Protein AF-0000000083886024 (afdb_homodimer)

Radius of gyration: 27.1 Å; Cα contacts (8 Å, |Δi|>4): 242; chains: 2; bounding box: 46×62×126 Å

Nearest PDB structures (foldseek):
  5fer-assembly1_A  TM=9.735E-01  e=2.556E-07  Homo sapiens
  5eya-assembly1_F  TM=9.572E-01  e=1.324E-06  Homo sapiens
  5eya-assembly1_G  TM=9.315E-01  e=9.400E-07  Homo sapiens
  6yxe-assembly1_A-3  TM=8.109E-01  e=1.220E-04  Homo sapiens
  7l3l-assembly2_D  TM=9.449E-01  e=1.766E-03  Homo sapiens

InterPro domains:
  IPR001841 Zinc finger, RING-type [PS50089] (36-79)
  IPR001841 Zinc finger, RING-type [SM00184] (36-78)
  IPR013083 Zinc finger, RING/FYVE/PHD-type [G3DSA:3.30.40.10] (2-94)
  IPR017907 Zinc finger, RING-type, conserved site [PS00518] (51-60)
  IPR051051 E3 ubiquitin-protein ligase TRIM/RNF [PTHR25465] (33-94)

Organism: NCBI:txid48701

pLDDT: mean 70.84, std 30.51, range [23.0, 98.62]

Sequence (188 aa):
MYNSQTVNSKLDLRTSDIQCEKAQRGNQMDSGKLSCSICLDLLKDPVTTSCGHSYCMNCIKDHWDEEHQRKIYSCHQCRKEFIPRPNLQKNFMLMYNSQTVNSKLDLRTSDIQCEKAQRGNQMDSGKLSCSICLDLLKDPVTTSCGHSYCMNCIKDHWDEEHQRKIYSCHQCRKEFIPRPNLQKNFML

Structure (mmCIF, N/CA/C/O backbone):
data_AF-0000000083886024-model_v1
#
loop_
_entity.id
_entity.type
_entity.pdbx_description
1 polymer 'RING-type domain-containing protein'
#
loop_
_atom_site.group_PDB
_atom_site.id
_atom_site.type_symbol
_atom_site.label_atom_id
_atom_site.label_alt_id
_atom_site.label_comp_id
_atom_site.label_asym_id
_atom_site.label_entity_id
_atom_site.label_seq_id
_atom_site.pdbx_PDB_ins_code
_atom_site.Cartn_x
_atom_site.Cartn_y
_atom_site.Cartn_z
_atom_site.occupancy
_atom_site.B_iso_or_equiv
_atom_site.auth_seq_id
_atom_site.auth_comp_id
_atom_site.auth_asym_id
_atom_site.auth_atom_id
_atom_site.pdbx_PDB_model_num
ATOM 1 N N . MET A 1 1 ? -18.422 -32.75 -59.188 1 28.34 1 MET A N 1
ATOM 2 C CA . MET A 1 1 ? -18.203 -31.375 -58.719 1 28.34 1 MET A CA 1
ATOM 3 C C . MET A 1 1 ? -18.781 -31.156 -57.344 1 28.34 1 MET A C 1
ATOM 5 O O . MET A 1 1 ? -19.984 -31.297 -57.125 1 28.34 1 MET A O 1
ATOM 9 N N . TYR A 1 2 ? -18 -31.578 -56.188 1 29.84 2 TYR A N 1
ATOM 10 C CA . TYR A 1 2 ? -18.219 -31.875 -54.781 1 29.84 2 TYR A CA 1
ATOM 11 C C . TYR A 1 2 ? -18.562 -30.609 -54 1 29.84 2 TYR A C 1
ATOM 13 O O . TYR A 1 2 ? -17.875 -29.594 -54.125 1 29.84 2 TYR A O 1
ATOM 21 N N . ASN A 1 3 ? -19.891 -30.266 -53.906 1 27.39 3 ASN A N 1
ATOM 22 C CA . ASN A 1 3 ? -20.578 -29.172 -53.219 1 27.39 3 ASN A CA 1
ATOM 23 C C . ASN A 1 3 ? -20.156 -29.078 -51.75 1 27.39 3 ASN A C 1
ATOM 25 O O . ASN A 1 3 ? -20.438 -30 -50.969 1 27.39 3 ASN A O 1
ATOM 29 N N . SER A 1 4 ? -18.922 -28.656 -51.531 1 31.88 4 SER A N 1
ATOM 30 C CA . SER A 1 4 ? -18.266 -28.484 -50.219 1 31.88 4 SER A CA 1
ATOM 31 C C . SER A 1 4 ? -19.078 -27.562 -49.312 1 31.88 4 SER A C 1
ATOM 33 O O . SER A 1 4 ? -19.391 -26.438 -49.719 1 31.88 4 SER A O 1
ATOM 35 N N . GLN A 1 5 ? -20.062 -28.156 -48.594 1 26.5 5 GLN A N 1
ATOM 36 C CA . GLN A 1 5 ? -20.969 -27.594 -47.625 1 26.5 5 GLN A CA 1
ATOM 37 C C . GLN A 1 5 ? -20.219 -26.75 -46.594 1 26.5 5 GLN A C 1
ATOM 39 O O . GLN A 1 5 ? -19.328 -27.234 -45.906 1 26.5 5 GLN A O 1
ATOM 44 N N . THR A 1 6 ? -20.016 -25.422 -46.875 1 29.31 6 THR A N 1
ATOM 45 C CA . THR A 1 6 ? -19.422 -24.344 -46.094 1 29.31 6 THR A CA 1
ATOM 46 C C . THR A 1 6 ? -20.141 -24.203 -44.75 1 29.31 6 THR A C 1
ATOM 48 O O . THR A 1 6 ? -21.359 -24.016 -44.719 1 29.31 6 THR A O 1
ATOM 51 N N . VAL A 1 7 ? -19.875 -25.078 -43.812 1 28.17 7 VAL A N 1
ATOM 52 C CA . VAL A 1 7 ? -20.453 -25.047 -42.469 1 28.17 7 VAL A CA 1
ATOM 53 C C . VAL A 1 7 ? -20.266 -23.656 -41.844 1 28.17 7 VAL A C 1
ATOM 55 O O . VAL A 1 7 ? -19.125 -23.172 -41.75 1 28.17 7 VAL A O 1
ATOM 58 N N . ASN A 1 8 ? -21 -22.656 -42.312 1 23 8 ASN A N 1
ATOM 59 C CA . ASN A 1 8 ? -21.078 -21.281 -41.844 1 23 8 ASN A CA 1
ATOM 60 C C . ASN A 1 8 ? -21.406 -21.234 -40.344 1 23 8 ASN A C 1
ATOM 62 O O . ASN A 1 8 ? -22.578 -21.312 -39.969 1 23 8 ASN A O 1
ATOM 66 N N . SER A 1 9 ? -20.969 -22.234 -39.562 1 24.17 9 SER A N 1
ATOM 67 C CA . SER A 1 9 ? -21.5 -22.156 -38.188 1 24.17 9 SER A CA 1
ATOM 68 C C . SER A 1 9 ? -21.328 -20.766 -37.625 1 24.17 9 SER A C 1
ATOM 70 O O . SER A 1 9 ? -20.234 -20.172 -37.688 1 24.17 9 SER A O 1
ATOM 72 N N . LYS A 1 10 ? -22.438 -20.016 -37.594 1 25.31 10 LYS A N 1
ATOM 73 C CA . LYS A 1 10 ? -22.844 -18.766 -36.969 1 25.31 10 LYS A CA 1
ATOM 74 C C . LYS A 1 10 ? -22.328 -18.688 -35.531 1 25.31 10 LYS A C 1
ATOM 76 O O . LYS A 1 10 ? -22.859 -19.359 -34.656 1 25.31 10 LYS A O 1
ATOM 81 N N . LEU A 1 11 ? -21.031 -19.016 -35.188 1 25.47 11 LEU A N 1
ATOM 82 C CA . LEU A 1 11 ? -20.609 -18.75 -33.844 1 25.47 11 LEU A CA 1
ATOM 83 C C . LEU A 1 11 ? -21.094 -17.375 -33.375 1 25.47 11 LEU A C 1
ATOM 85 O O . LEU A 1 11 ? -20.625 -16.344 -33.875 1 25.47 11 LEU A O 1
ATOM 89 N N . ASP A 1 12 ? -22.375 -17.203 -33.156 1 23.52 12 ASP A N 1
ATOM 90 C CA . ASP A 1 12 ? -23.219 -16.094 -32.75 1 23.52 12 ASP A CA 1
ATOM 91 C C . ASP A 1 12 ? -22.5 -15.219 -31.703 1 23.52 12 ASP A C 1
ATOM 93 O O . ASP A 1 12 ? -21.469 -15.609 -31.172 1 23.52 12 ASP A O 1
ATOM 97 N N . LEU A 1 13 ? -23.297 -14.336 -30.828 1 23.44 13 LEU A N 1
ATOM 98 C CA . LEU A 1 13 ? -23.734 -13 -30.453 1 23.44 13 LEU A CA 1
ATOM 99 C C . LEU A 1 13 ? -23.188 -12.602 -29.094 1 23.44 13 LEU A C 1
ATOM 101 O O . LEU A 1 13 ? -23.578 -11.586 -28.531 1 23.44 13 LEU A O 1
ATOM 105 N N . ARG A 1 14 ? -22.719 -13.602 -28.25 1 24.75 14 ARG A N 1
ATOM 106 C CA . ARG A 1 14 ? -22.828 -13.188 -26.859 1 24.75 14 ARG A CA 1
ATOM 107 C C . ARG A 1 14 ? -21.938 -11.977 -26.562 1 24.75 14 ARG A C 1
ATOM 109 O O . ARG A 1 14 ? -21.562 -11.742 -25.422 1 24.75 14 ARG A O 1
ATOM 116 N N . THR A 1 15 ? -21.453 -11.273 -27.594 1 26.27 15 THR A N 1
ATOM 117 C CA . THR A 1 15 ? -20.562 -10.148 -27.312 1 26.27 15 THR A CA 1
ATOM 118 C C . THR A 1 15 ? -21.312 -9.039 -26.578 1 26.27 15 THR A C 1
ATOM 120 O O . THR A 1 15 ? -20.781 -7.945 -26.375 1 26.27 15 THR A O 1
ATOM 123 N N . SER A 1 16 ? -22.688 -9.094 -26.672 1 24.27 16 SER A N 1
ATOM 124 C CA . SER A 1 16 ? -23.422 -7.844 -26.531 1 24.27 16 SER A CA 1
ATOM 125 C C . SER A 1 16 ? -23 -7.098 -25.266 1 24.27 16 SER A C 1
ATOM 127 O O . SER A 1 16 ? -22.688 -5.906 -25.312 1 24.27 16 SER A O 1
ATOM 129 N N . ASP A 1 17 ? -23.828 -7.324 -24.109 1 25.55 17 ASP A N 1
ATOM 130 C CA . ASP A 1 17 ? -24.422 -6.375 -23.172 1 25.55 17 ASP A CA 1
ATOM 131 C C . ASP A 1 17 ? -23.391 -5.922 -22.141 1 25.55 17 ASP A C 1
ATOM 133 O O . ASP A 1 17 ? -23.469 -6.285 -20.969 1 25.55 17 ASP A O 1
ATOM 137 N N . ILE A 1 18 ? -22.156 -6.234 -22.297 1 29.62 18 ILE A N 1
ATOM 138 C CA . ILE A 1 18 ? -21.312 -5.84 -21.172 1 29.62 18 ILE A CA 1
ATOM 139 C C . ILE A 1 18 ? -21.328 -4.32 -21.031 1 29.62 18 ILE A C 1
ATOM 141 O O . ILE A 1 18 ? -20.312 -3.658 -21.234 1 29.62 18 ILE A O 1
ATOM 145 N N . GLN A 1 19 ? -22.328 -3.748 -21.703 1 23.45 19 GLN A N 1
ATOM 146 C CA . GLN A 1 19 ? -22.328 -2.291 -21.766 1 23.45 19 GLN A CA 1
ATOM 147 C C . GLN A 1 19 ? -22.172 -1.675 -20.391 1 23.45 19 GLN A C 1
ATOM 149 O O . GLN A 1 19 ? -22.406 -2.338 -19.375 1 23.45 19 GLN A O 1
ATOM 154 N N . CYS A 1 20 ? -22.266 -0.2 -20.375 1 25.44 20 CYS A N 1
ATOM 155 C CA . CYS A 1 20 ? -21.953 0.912 -19.484 1 25.44 20 CYS A CA 1
ATOM 156 C C . CYS A 1 20 ? -22.969 1.011 -18.359 1 25.44 20 CYS A C 1
ATOM 158 O O . CYS A 1 20 ? -23.156 2.076 -17.766 1 25.44 20 CYS A O 1
ATOM 160 N N . GLU A 1 21 ? -23.922 0.071 -18.172 1 31.19 21 GLU A N 1
ATOM 161 C CA . GLU A 1 21 ? -24.922 0.042 -17.094 1 31.19 21 GLU A CA 1
ATOM 162 C C . GLU A 1 21 ? -24.281 0.392 -15.75 1 31.19 21 GLU A C 1
ATOM 164 O O . GLU A 1 21 ? -24.938 0.319 -14.711 1 31.19 21 GLU A O 1
ATOM 169 N N . LYS A 1 22 ? -23.031 0.779 -15.812 1 27.92 22 LYS A N 1
ATOM 170 C CA . LYS A 1 22 ? -22.141 1.148 -14.727 1 27.92 22 LYS A CA 1
ATOM 171 C C . LYS A 1 22 ? -22.578 2.445 -14.062 1 27.92 22 LYS A C 1
ATOM 173 O O . LYS A 1 22 ? -22.078 2.812 -13 1 27.92 22 LYS A O 1
ATOM 178 N N . ALA A 1 23 ? -23.297 3.416 -14.578 1 29.73 23 ALA A N 1
ATOM 179 C CA . ALA A 1 23 ? -23.516 4.758 -14.039 1 29.73 23 ALA A CA 1
ATOM 180 C C . ALA A 1 23 ? -24.484 4.727 -12.867 1 29.73 23 ALA A C 1
ATOM 182 O O . ALA A 1 23 ? -24.391 5.551 -11.953 1 29.73 23 ALA A O 1
ATOM 183 N N . GLN A 1 24 ? -25.641 4.168 -12.984 1 31.47 24 GLN A N 1
ATOM 184 C CA . GLN A 1 24 ? -26.672 4.258 -11.961 1 31.47 24 GLN A CA 1
ATOM 185 C C . GLN A 1 24 ? -26.25 3.527 -10.688 1 31.47 24 GLN A C 1
ATOM 187 O O . GLN A 1 24 ? -27.094 3.113 -9.898 1 31.47 24 GLN A O 1
ATOM 192 N N . ARG A 1 25 ? -25.047 2.77 -10.688 1 30.98 25 ARG A N 1
ATOM 193 C CA . ARG A 1 25 ? -24.688 1.931 -9.547 1 30.98 25 ARG A CA 1
ATOM 194 C C . ARG A 1 25 ? -24.703 2.73 -8.25 1 30.98 25 ARG A C 1
ATOM 196 O O . ARG A 1 25 ? -24.125 3.814 -8.18 1 30.98 25 ARG A O 1
ATOM 203 N N . GLY A 1 26 ? -25.688 2.832 -7.477 1 33.97 26 GLY A N 1
ATOM 204 C CA . GLY A 1 26 ? -25.625 3.186 -6.066 1 33.97 26 GLY A CA 1
ATOM 205 C C . GLY A 1 26 ? -24.281 2.889 -5.43 1 33.97 26 GLY A C 1
ATOM 206 O O . GLY A 1 26 ? -23.484 2.133 -5.98 1 33.97 26 GLY A O 1
ATOM 207 N N . ASN A 1 27 ? -23.547 3.752 -4.59 1 35.25 27 ASN A N 1
ATOM 208 C CA . ASN A 1 27 ? -22.234 3.463 -4.004 1 35.25 27 ASN A CA 1
ATOM 209 C C . ASN A 1 27 ? -22.078 1.975 -3.717 1 35.25 27 ASN A C 1
ATOM 211 O O . ASN A 1 27 ? -22.312 1.521 -2.596 1 35.25 27 ASN A O 1
ATOM 215 N N . GLN A 1 28 ? -22.625 1.107 -4.328 1 36.41 28 GLN A N 1
ATOM 216 C CA . GLN A 1 28 ? -22.234 -0.293 -4.164 1 36.41 28 GLN A CA 1
ATOM 217 C C . GLN A 1 28 ? -20.734 -0.446 -4.062 1 36.41 28 GLN A C 1
ATOM 219 O O . GLN A 1 28 ? -20 -0.072 -4.984 1 36.41 28 GLN A O 1
ATOM 224 N N . MET A 1 29 ? -20.031 -0.182 -3.027 1 39.41 29 MET A N 1
ATOM 225 C CA . MET A 1 29 ? -18.656 -0.66 -2.83 1 39.41 29 MET A CA 1
ATOM 226 C C . MET A 1 29 ? -18.375 -1.873 -3.709 1 39.41 29 MET A C 1
ATOM 228 O O . MET A 1 29 ? -19.062 -2.891 -3.613 1 39.41 29 MET A O 1
ATOM 232 N N . ASP A 1 30 ? -18.312 -1.857 -5.035 1 42.25 30 ASP A N 1
ATOM 233 C CA . ASP A 1 30 ? -18 -2.936 -5.969 1 42.25 30 ASP A CA 1
ATOM 234 C C . ASP A 1 30 ? -17.203 -4.043 -5.285 1 42.25 30 ASP A C 1
ATOM 236 O O . ASP A 1 30 ? -16.141 -3.787 -4.699 1 42.25 30 ASP A O 1
ATOM 240 N N . SER A 1 31 ? -17.766 -5.059 -4.816 1 48.5 31 SER A N 1
ATOM 241 C CA . SER A 1 31 ? -17.266 -6.309 -4.242 1 48.5 31 SER A CA 1
ATOM 242 C C . SER A 1 31 ? -15.891 -6.668 -4.793 1 48.5 31 SER A C 1
ATOM 244 O O . SER A 1 31 ? -15.086 -7.285 -4.098 1 48.5 31 SER A O 1
ATOM 246 N N . GLY A 1 32 ? -15.633 -6.285 -6.023 1 53.34 32 GLY A N 1
ATOM 247 C CA . GLY A 1 32 ? -14.398 -6.684 -6.676 1 53.34 32 GLY A CA 1
ATOM 248 C C . GLY A 1 32 ? -13.18 -5.953 -6.137 1 53.34 32 GLY A C 1
ATOM 249 O O . GLY A 1 32 ? -12.062 -6.465 -6.211 1 53.34 32 GLY A O 1
ATOM 250 N N . LYS A 1 33 ? -13.367 -4.852 -5.504 1 67.75 33 LYS A N 1
ATOM 251 C CA . LYS A 1 33 ? -12.25 -4.051 -5.016 1 67.75 33 LYS A CA 1
ATOM 252 C C . LYS A 1 33 ? -11.719 -4.594 -3.688 1 67.75 33 LYS A C 1
ATOM 254 O O . LYS A 1 33 ? -10.602 -4.285 -3.285 1 67.75 33 LYS A O 1
ATOM 259 N N . LEU A 1 34 ? -12.359 -5.641 -3.344 1 85.31 34 LEU A N 1
ATOM 260 C CA . LEU A 1 34 ? -11.961 -6.152 -2.037 1 85.31 34 LEU A CA 1
ATOM 261 C C . LEU A 1 34 ? -11.484 -7.598 -2.139 1 85.31 34 LEU A C 1
ATOM 263 O O . LEU A 1 34 ? -11.211 -8.242 -1.122 1 85.31 34 LEU A O 1
ATOM 267 N N . SER A 1 35 ? -11.32 -8.039 -3.355 1 91.19 35 SER A N 1
ATOM 268 C CA . SER A 1 35 ? -10.875 -9.422 -3.525 1 91.19 35 SER A CA 1
ATOM 269 C C . SER A 1 35 ? -9.398 -9.484 -3.893 1 91.19 35 SER A C 1
ATOM 271 O O . SER A 1 35 ? -8.891 -8.609 -4.605 1 91.19 35 SER A O 1
ATOM 273 N N . CYS A 1 36 ? -8.766 -10.508 -3.434 1 95.31 36 CYS A N 1
ATOM 274 C CA . CYS A 1 36 ? -7.391 -10.812 -3.807 1 95.31 36 CYS A CA 1
ATOM 275 C C . CYS A 1 36 ? -7.324 -11.414 -5.203 1 95.31 36 CYS A C 1
ATOM 277 O O . CYS A 1 36 ? -7.98 -12.422 -5.48 1 95.31 36 CYS A O 1
ATOM 279 N N . SER A 1 37 ? -6.516 -10.891 -6.062 1 95.75 37 SER A N 1
ATOM 280 C CA . SER A 1 37 ? -6.445 -11.367 -7.441 1 95.75 37 SER A CA 1
ATOM 281 C C . SER A 1 37 ? -5.719 -12.703 -7.527 1 95.75 37 SER A C 1
ATOM 283 O O . SER A 1 37 ? -5.75 -13.367 -8.57 1 95.75 37 SER A O 1
ATOM 285 N N . ILE A 1 38 ? -5.035 -13.102 -6.492 1 96.56 38 ILE A N 1
ATOM 286 C CA . ILE A 1 38 ? -4.277 -14.344 -6.512 1 96.56 38 ILE A CA 1
ATOM 287 C C . ILE A 1 38 ? -5.18 -15.5 -6.09 1 96.56 38 ILE A C 1
ATOM 289 O O . ILE A 1 38 ? -5.301 -16.5 -6.809 1 96.56 38 ILE A O 1
ATOM 293 N N . CYS A 1 39 ? -5.812 -15.375 -4.961 1 97.69 39 CYS A N 1
ATOM 294 C CA . CYS A 1 39 ? -6.625 -16.484 -4.457 1 97.69 39 CYS A CA 1
ATOM 295 C C . CYS A 1 39 ? -8.086 -16.297 -4.836 1 97.69 39 CYS A C 1
ATOM 297 O O . CYS A 1 39 ? -8.883 -17.234 -4.707 1 97.69 39 CYS A O 1
ATOM 299 N N . LEU A 1 40 ? -8.484 -15.156 -5.227 1 95.81 40 LEU A N 1
ATOM 300 C CA . LEU A 1 40 ? -9.812 -14.789 -5.707 1 95.81 40 LEU A CA 1
ATOM 301 C C . LEU A 1 40 ? -10.82 -14.766 -4.562 1 95.81 40 LEU A C 1
ATOM 303 O O . LEU A 1 40 ? -12.031 -14.742 -4.793 1 95.81 40 LEU A O 1
ATOM 307 N N . ASP A 1 41 ? -10.406 -14.711 -3.332 1 95.88 41 ASP A N 1
ATOM 308 C CA . ASP A 1 41 ? -11.227 -14.531 -2.141 1 95.88 41 ASP A CA 1
ATOM 309 C C . ASP A 1 41 ? -11.148 -13.102 -1.623 1 95.88 41 ASP A C 1
ATOM 311 O O . ASP A 1 41 ? -10.398 -12.281 -2.162 1 95.88 41 ASP A O 1
ATOM 315 N N . LEU A 1 42 ? -12.031 -12.828 -0.573 1 93.88 42 LEU A N 1
ATOM 316 C CA . LEU A 1 42 ? -11.914 -11.555 0.128 1 93.88 42 LEU A CA 1
ATOM 317 C C . LEU A 1 42 ? -10.523 -11.398 0.74 1 93.88 42 LEU A C 1
ATOM 319 O O . LEU A 1 42 ? -9.992 -12.344 1.323 1 93.88 42 LEU A O 1
ATOM 323 N N . LEU A 1 43 ? -9.938 -10.195 0.609 1 93 43 LEU A N 1
ATOM 324 C CA . LEU A 1 43 ? -8.602 -9.914 1.109 1 93 43 LEU A CA 1
ATOM 325 C C . LEU A 1 43 ? -8.477 -10.312 2.578 1 93 43 LEU A C 1
ATOM 327 O O . LEU A 1 43 ? -9.336 -9.969 3.391 1 93 43 LEU A O 1
ATOM 331 N N . LYS A 1 44 ? -7.445 -11.117 2.879 1 94.62 44 LYS A N 1
ATOM 332 C CA . LYS A 1 44 ? -7.062 -11.461 4.242 1 94.62 44 LYS A CA 1
ATOM 333 C C . LYS A 1 44 ? -5.699 -10.875 4.598 1 94.62 44 LYS A C 1
ATOM 335 O O . LYS A 1 44 ? -4.707 -11.133 3.912 1 94.62 44 LYS A O 1
ATOM 340 N N . ASP A 1 45 ? -5.691 -10.062 5.715 1 95.5 45 ASP A N 1
ATOM 341 C CA . ASP A 1 45 ? -4.473 -9.352 6.09 1 95.5 45 ASP A CA 1
ATOM 342 C C . ASP A 1 45 ? -3.879 -8.617 4.895 1 95.5 45 ASP A C 1
ATOM 344 O O . ASP A 1 45 ? -2.746 -8.883 4.492 1 95.5 45 ASP A O 1
ATOM 348 N N . PRO A 1 46 ? -4.566 -7.691 4.367 1 95.5 46 PRO A N 1
ATOM 349 C CA . PRO A 1 46 ? -4.195 -7.082 3.084 1 95.5 46 PRO A CA 1
ATOM 350 C C . PRO A 1 46 ? -2.883 -6.305 3.158 1 95.5 46 PRO A C 1
ATOM 352 O O . PRO A 1 46 ? -2.604 -5.652 4.168 1 95.5 46 PRO A O 1
ATOM 355 N N . VAL A 1 47 ? -2.068 -6.457 2.146 1 96.75 47 VAL A N 1
ATOM 356 C CA . VAL A 1 47 ? -0.883 -5.641 1.899 1 96.75 47 VAL A CA 1
ATOM 357 C C . VAL A 1 47 ? -0.979 -4.996 0.519 1 96.75 47 VAL A C 1
ATOM 359 O O . VAL A 1 47 ? -1.688 -5.496 -0.359 1 96.75 47 VAL A O 1
ATOM 362 N N . THR A 1 48 ? -0.317 -3.811 0.373 1 95.94 48 THR A N 1
ATOM 363 C CA . THR A 1 48 ? -0.363 -3.076 -0.887 1 95.94 48 THR A CA 1
ATOM 364 C C . THR A 1 48 ? 1.045 -2.84 -1.426 1 95.94 48 THR A C 1
ATOM 366 O O . THR A 1 48 ? 1.947 -2.465 -0.674 1 95.94 48 THR A O 1
ATOM 369 N N . THR A 1 49 ? 1.234 -3.16 -2.688 1 97.19 49 THR A N 1
ATOM 370 C CA . THR A 1 49 ? 2.492 -2.871 -3.365 1 97.19 49 THR A CA 1
ATOM 371 C C . THR A 1 49 ? 2.518 -1.43 -3.869 1 97.19 49 THR A C 1
ATOM 373 O O . THR A 1 49 ? 1.478 -0.771 -3.93 1 97.19 49 THR A O 1
ATOM 376 N N . SER A 1 50 ? 3.773 -0.968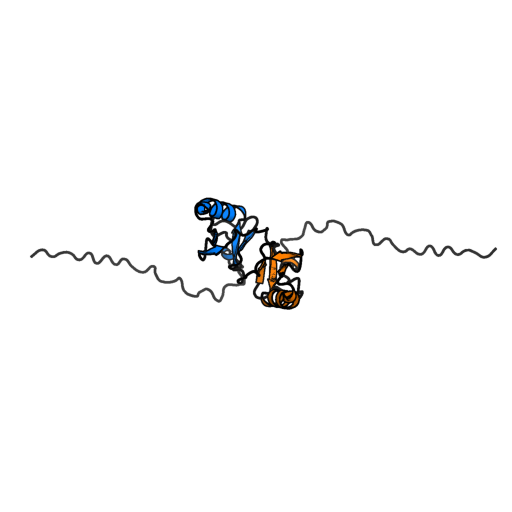 -4.164 1 97.38 50 SER A N 1
ATOM 377 C CA . SER A 1 50 ? 3.932 0.432 -4.543 1 97.38 50 SER A CA 1
ATOM 378 C C . SER A 1 50 ? 3.199 0.737 -5.848 1 97.38 50 SER A C 1
ATOM 380 O O . SER A 1 50 ? 2.912 1.897 -6.145 1 97.38 50 SER A O 1
ATOM 382 N N . CYS A 1 51 ? 2.881 -0.276 -6.605 1 97.81 51 CYS A N 1
ATOM 383 C CA . CYS A 1 51 ? 2.145 -0.062 -7.848 1 97.81 51 CYS A CA 1
ATOM 384 C C . CYS A 1 51 ? 0.657 0.119 -7.574 1 97.81 51 CYS A C 1
ATOM 386 O O . CYS A 1 51 ? -0.127 0.331 -8.5 1 97.81 51 CYS A O 1
ATOM 388 N N . GLY A 1 52 ? 0.226 -0.042 -6.348 1 96.44 52 GLY A N 1
ATOM 389 C CA . GLY A 1 52 ? -1.138 0.276 -5.957 1 96.44 52 GLY A CA 1
ATOM 390 C C . GLY A 1 52 ? -2.035 -0.944 -5.875 1 96.44 52 GLY A C 1
ATOM 391 O O . GLY A 1 52 ? -3.203 -0.837 -5.5 1 96.44 52 GLY A O 1
ATOM 392 N N . HIS A 1 53 ? -1.558 -2.131 -6.156 1 96.44 53 HIS A N 1
ATOM 393 C CA . HIS A 1 53 ? -2.355 -3.35 -6.078 1 96.44 53 HIS A CA 1
ATOM 394 C C . HIS A 1 53 ? -2.223 -4.004 -4.707 1 96.44 53 HIS A C 1
ATOM 396 O O . HIS A 1 53 ? -1.134 -4.035 -4.129 1 96.44 53 HIS A O 1
ATOM 402 N N . SER A 1 54 ? -3.373 -4.559 -4.207 1 95.44 54 SER A N 1
ATOM 403 C CA . SER A 1 54 ? -3.396 -5.188 -2.893 1 95.44 54 SER A CA 1
ATOM 404 C C . SER A 1 54 ? -3.611 -6.695 -3.004 1 95.44 54 SER A C 1
ATOM 406 O O . SER A 1 54 ? -4.27 -7.164 -3.934 1 95.44 54 SER A O 1
ATOM 408 N N . TYR A 1 55 ? -3.104 -7.375 -2.078 1 95.94 55 TYR A N 1
ATOM 409 C CA . TYR A 1 55 ? -3.166 -8.828 -1.978 1 95.94 55 TYR A CA 1
ATOM 410 C C . TYR A 1 55 ? -3.258 -9.273 -0.522 1 95.94 55 TYR A C 1
ATOM 412 O O . TYR A 1 55 ? -2.912 -8.516 0.387 1 95.94 55 TYR A O 1
ATOM 420 N N . CYS A 1 56 ? -3.762 -10.523 -0.368 1 97.12 56 CYS A N 1
ATOM 421 C CA . CYS A 1 56 ? -3.475 -11.141 0.919 1 97.12 56 CYS A CA 1
ATOM 422 C C . CYS A 1 56 ? -1.973 -11.195 1.177 1 97.12 56 CYS A C 1
ATOM 424 O O . CYS A 1 56 ? -1.189 -11.453 0.26 1 97.12 56 CYS A O 1
ATOM 426 N N . MET A 1 57 ? -1.646 -11.031 2.424 1 98.25 57 MET A N 1
ATOM 427 C CA . MET A 1 57 ? -0.232 -11.086 2.783 1 98.25 57 MET A CA 1
ATOM 428 C C . MET A 1 57 ? 0.376 -12.43 2.381 1 98.25 57 MET A C 1
ATOM 430 O O . MET A 1 57 ? 1.404 -12.469 1.704 1 98.25 57 MET A O 1
ATOM 434 N N . ASN A 1 58 ? -0.291 -13.469 2.711 1 98.62 58 ASN A N 1
ATOM 435 C CA . ASN A 1 58 ? 0.279 -14.789 2.447 1 98.62 58 ASN A CA 1
ATOM 436 C C . ASN A 1 58 ? 0.279 -15.109 0.956 1 98.62 58 ASN A C 1
ATOM 438 O O . ASN A 1 58 ? 1.188 -15.781 0.46 1 98.62 58 ASN A O 1
ATOM 442 N N . CYS A 1 59 ? -0.684 -14.695 0.205 1 98.06 59 CYS A N 1
ATOM 443 C CA . CYS A 1 59 ? -0.74 -14.945 -1.23 1 98.06 59 CYS A CA 1
ATOM 444 C C . CYS A 1 59 ? 0.445 -14.305 -1.942 1 98.06 59 CYS A C 1
ATOM 446 O O . CYS A 1 59 ? 1.104 -14.945 -2.764 1 98.06 59 CYS A O 1
ATOM 448 N N . ILE A 1 60 ? 0.74 -13.055 -1.641 1 97.56 60 ILE A N 1
ATOM 449 C CA . ILE A 1 60 ? 1.812 -12.367 -2.35 1 97.56 60 ILE A CA 1
ATOM 450 C C . ILE A 1 60 ? 3.164 -12.922 -1.901 1 97.56 60 ILE A C 1
ATOM 452 O O . ILE A 1 60 ? 4.098 -13.023 -2.703 1 97.56 60 ILE A O 1
ATOM 456 N N . LYS A 1 61 ? 3.273 -13.219 -0.657 1 97.56 61 LYS A N 1
ATOM 457 C CA . LYS A 1 61 ? 4.504 -13.852 -0.19 1 97.56 61 LYS A CA 1
ATOM 458 C C . LYS A 1 61 ? 4.762 -15.164 -0.926 1 97.56 61 LYS A C 1
ATOM 460 O O . LYS A 1 61 ? 5.867 -15.406 -1.409 1 97.56 61 LYS A O 1
ATOM 465 N N . ASP A 1 62 ? 3.764 -15.992 -1.029 1 96.56 62 ASP A N 1
ATOM 466 C CA . ASP A 1 62 ? 3.883 -17.266 -1.729 1 96.56 62 ASP A CA 1
ATOM 467 C C . ASP A 1 62 ? 4.223 -17.062 -3.203 1 96.56 62 ASP A C 1
ATOM 469 O O . ASP A 1 62 ? 5.07 -17.766 -3.756 1 96.56 62 ASP A O 1
ATOM 473 N N . HIS A 1 63 ? 3.531 -16.141 -3.828 1 95.81 63 HIS A N 1
ATOM 474 C CA . HIS A 1 63 ? 3.771 -15.812 -5.227 1 95.81 63 HIS A CA 1
ATOM 475 C C . HIS A 1 63 ? 5.23 -15.43 -5.465 1 95.81 63 HIS A C 1
ATOM 477 O O . HIS A 1 63 ? 5.871 -15.953 -6.379 1 95.81 63 HIS A O 1
ATOM 483 N N . TRP A 1 64 ? 5.789 -14.586 -4.66 1 96.56 64 TRP A N 1
ATOM 484 C CA . TRP A 1 64 ? 7.168 -14.125 -4.801 1 96.56 64 TRP A CA 1
ATOM 485 C C . TRP A 1 64 ? 8.148 -15.242 -4.469 1 96.56 64 TRP A C 1
ATOM 487 O O . TRP A 1 64 ? 9.227 -15.328 -5.066 1 96.56 64 TRP A O 1
ATOM 497 N N . ASP A 1 65 ? 7.84 -16.062 -3.492 1 94.38 65 ASP A N 1
ATOM 498 C CA . ASP A 1 65 ? 8.711 -17.188 -3.133 1 94.38 65 ASP A CA 1
ATOM 499 C C . ASP A 1 65 ? 8.82 -18.188 -4.273 1 94.38 65 ASP A C 1
ATOM 501 O O . ASP A 1 65 ? 9.867 -18.812 -4.465 1 94.38 65 ASP A O 1
ATOM 505 N N . GLU A 1 66 ? 7.789 -18.312 -5.02 1 90.81 66 GLU A N 1
ATOM 506 C CA . GLU A 1 66 ? 7.773 -19.219 -6.164 1 90.81 66 GLU A CA 1
ATOM 507 C C . GLU A 1 66 ? 8.609 -18.672 -7.316 1 90.81 66 GLU A C 1
ATOM 509 O O . GLU A 1 66 ? 9.227 -19.438 -8.062 1 90.81 66 GLU A O 1
ATOM 514 N N . GLU A 1 67 ? 8.633 -17.359 -7.449 1 81.31 67 GLU A N 1
ATOM 515 C CA . GLU A 1 67 ? 9.344 -16.703 -8.539 1 81.31 67 GLU A CA 1
ATOM 516 C C . GLU A 1 67 ? 10.812 -16.484 -8.188 1 81.31 67 GLU A C 1
ATOM 518 O O . GLU A 1 67 ? 11.586 -16 -9.016 1 81.31 67 GLU A O 1
ATOM 523 N N . HIS A 1 68 ? 11.344 -16.719 -7.043 1 73.06 68 HIS A N 1
ATOM 524 C CA . HIS A 1 68 ? 12.586 -16.359 -6.371 1 73.06 68 HIS A CA 1
ATOM 525 C C . HIS A 1 68 ? 13.805 -16.719 -7.223 1 73.06 68 HIS A C 1
ATOM 527 O O . HIS A 1 68 ? 14.859 -16.094 -7.09 1 73.06 68 HIS A O 1
ATOM 533 N N . GLN A 1 69 ? 13.711 -17.641 -8.141 1 71.38 69 GLN A N 1
ATOM 534 C CA . GLN A 1 69 ? 14.914 -18.062 -8.844 1 71.38 69 GLN A CA 1
ATOM 535 C C . GLN A 1 69 ? 15.648 -16.875 -9.445 1 71.38 69 GLN A C 1
ATOM 537 O O . GLN A 1 69 ? 16.875 -16.859 -9.523 1 71.38 69 GLN A O 1
ATOM 542 N N . ARG A 1 70 ? 15.016 -15.812 -9.82 1 71.44 70 ARG A N 1
ATOM 543 C CA . ARG A 1 70 ? 15.617 -14.664 -10.492 1 71.44 70 ARG A CA 1
ATOM 544 C C . ARG A 1 70 ? 15.742 -13.477 -9.539 1 71.44 70 ARG A C 1
ATOM 546 O O . ARG A 1 70 ? 16.328 -12.453 -9.898 1 71.44 70 ARG A O 1
ATOM 553 N N . LYS A 1 71 ? 15.312 -13.539 -8.289 1 82.06 71 LYS A N 1
ATOM 554 C CA . LYS A 1 71 ? 15.328 -12.445 -7.324 1 82.06 71 LYS A CA 1
ATOM 555 C C . LYS A 1 71 ? 14.555 -11.234 -7.848 1 82.06 71 LYS A C 1
ATOM 557 O O . LYS A 1 71 ? 14.977 -10.094 -7.652 1 82.06 71 LYS A O 1
ATOM 562 N N . ILE A 1 72 ? 13.75 -11.617 -8.883 1 83.19 72 ILE A N 1
ATOM 563 C CA . ILE A 1 72 ? 12.852 -10.586 -9.406 1 83.19 72 ILE A CA 1
ATOM 564 C C . ILE A 1 72 ? 11.453 -10.789 -8.836 1 83.19 72 ILE A C 1
ATOM 566 O O . ILE A 1 72 ? 10.883 -11.875 -8.922 1 83.19 72 ILE A O 1
ATOM 570 N N . TYR A 1 73 ? 10.922 -9.852 -8.117 1 94.62 73 TYR A N 1
ATOM 571 C CA . TYR A 1 73 ? 9.594 -9.844 -7.516 1 94.62 73 TYR A CA 1
ATOM 572 C C . TYR A 1 73 ? 8.664 -8.891 -8.266 1 94.62 73 TYR A C 1
ATOM 574 O O . TYR A 1 73 ? 8.969 -7.707 -8.414 1 94.62 73 TYR A O 1
ATOM 582 N N . SER A 1 74 ? 7.594 -9.5 -8.844 1 95.44 74 SER A N 1
ATOM 583 C CA . SER A 1 74 ? 6.719 -8.672 -9.664 1 95.44 74 SER A CA 1
ATOM 584 C C . SER A 1 74 ? 5.289 -8.68 -9.133 1 95.44 74 SER A C 1
ATOM 586 O O . SER A 1 74 ? 4.891 -9.609 -8.43 1 95.44 74 SER A O 1
ATOM 588 N N . CYS A 1 75 ? 4.66 -7.535 -9.383 1 96.75 75 CYS A N 1
ATOM 589 C CA . CYS A 1 75 ? 3.23 -7.496 -9.102 1 96.75 75 CYS A CA 1
ATOM 590 C C . CYS A 1 75 ? 2.486 -8.547 -9.914 1 96.75 75 CYS A C 1
ATOM 592 O O . CYS A 1 75 ? 2.668 -8.648 -11.133 1 96.75 75 CYS A O 1
ATOM 594 N N . HIS A 1 76 ? 1.57 -9.219 -9.281 1 96.44 76 HIS A N 1
ATOM 595 C CA . HIS A 1 76 ? 0.822 -10.289 -9.938 1 96.44 76 HIS A CA 1
ATOM 596 C C . HIS A 1 76 ? -0.106 -9.727 -11.016 1 96.44 76 HIS A C 1
ATOM 598 O O . HIS A 1 76 ? -0.322 -10.359 -12.047 1 96.44 76 HIS A O 1
ATOM 604 N N . GLN A 1 77 ? -0.526 -8.5 -10.742 1 95.44 77 GLN A N 1
ATOM 605 C CA . GLN A 1 77 ? -1.56 -7.93 -11.602 1 95.44 77 GLN A CA 1
ATOM 606 C C . GLN A 1 77 ? -0.945 -7.129 -12.742 1 95.44 77 GLN A C 1
ATOM 608 O O . GLN A 1 77 ? -1.242 -7.375 -13.914 1 95.44 77 GLN A O 1
ATOM 613 N N . CYS A 1 78 ? -0.103 -6.172 -12.578 1 96.12 78 CYS A N 1
ATOM 614 C CA . CYS A 1 78 ? 0.404 -5.273 -13.609 1 96.12 78 CYS A CA 1
ATOM 615 C C . CYS A 1 78 ? 1.826 -5.645 -14.008 1 96.12 78 CYS A C 1
ATOM 617 O O . CYS A 1 78 ? 2.375 -5.09 -14.961 1 96.12 78 CYS A O 1
ATOM 619 N N . ARG A 1 79 ? 2.525 -6.461 -13.297 1 96.19 79 ARG A N 1
ATOM 620 C CA . ARG A 1 79 ? 3.818 -7.074 -13.586 1 96.19 79 ARG A CA 1
ATOM 621 C C . ARG A 1 79 ? 4.961 -6.105 -13.297 1 96.19 79 ARG A C 1
ATOM 623 O O . ARG A 1 79 ? 6.102 -6.344 -13.695 1 96.19 79 ARG A O 1
ATOM 630 N N . LYS A 1 80 ? 4.703 -4.988 -12.695 1 96.5 80 LYS A N 1
ATOM 631 C CA . LYS A 1 80 ? 5.797 -4.133 -12.234 1 96.5 80 LYS A CA 1
ATOM 632 C C . LYS A 1 80 ? 6.781 -4.914 -11.375 1 96.5 80 LYS A C 1
ATOM 634 O O . LYS A 1 80 ? 6.375 -5.707 -10.516 1 96.5 80 LYS A O 1
ATOM 639 N N . GLU A 1 81 ? 8.062 -4.645 -11.617 1 95 81 GLU A N 1
ATOM 640 C CA . GLU A 1 81 ? 9.109 -5.312 -10.844 1 95 81 GLU A CA 1
ATOM 641 C C . GLU A 1 81 ? 9.508 -4.492 -9.625 1 95 81 GLU A C 1
ATOM 643 O O . GLU A 1 81 ? 9.539 -3.26 -9.68 1 95 81 GLU A O 1
ATOM 648 N N . PHE A 1 82 ? 9.781 -5.234 -8.555 1 93.94 82 PHE A N 1
ATOM 649 C CA . PHE A 1 82 ? 10.234 -4.637 -7.309 1 93.94 82 PHE A CA 1
ATOM 650 C C . PHE A 1 82 ? 11.617 -5.152 -6.93 1 93.94 82 PHE A C 1
ATOM 652 O O . PHE A 1 82 ? 11.797 -6.352 -6.707 1 93.94 82 PHE A O 1
ATOM 659 N N . ILE A 1 83 ? 12.523 -4.25 -6.914 1 90.75 83 ILE A N 1
ATOM 660 C CA . ILE A 1 83 ? 13.883 -4.586 -6.496 1 90.75 83 ILE A CA 1
ATOM 661 C C . ILE A 1 83 ? 14.328 -3.633 -5.391 1 90.75 83 ILE A C 1
ATOM 663 O O . ILE A 1 83 ? 14.406 -2.42 -5.598 1 90.75 83 ILE A O 1
ATOM 667 N N . PRO A 1 84 ? 14.727 -3.992 -4.223 1 91.38 84 PRO A N 1
ATOM 668 C CA . PRO A 1 84 ? 14.641 -5.355 -3.697 1 91.38 84 PRO A CA 1
ATOM 669 C C . PRO A 1 84 ? 13.203 -5.781 -3.396 1 91.38 84 PRO A C 1
ATOM 671 O O . PRO A 1 84 ? 12.266 -5.012 -3.627 1 91.38 84 PRO A O 1
ATOM 674 N N . ARG A 1 85 ? 12.992 -7.078 -2.904 1 94.88 85 ARG A N 1
ATOM 675 C CA . ARG A 1 85 ? 11.703 -7.559 -2.43 1 94.88 85 ARG A CA 1
ATOM 676 C C . ARG A 1 85 ? 11.109 -6.609 -1.396 1 94.88 85 ARG A C 1
ATOM 678 O O . ARG A 1 85 ? 11.758 -6.281 -0.4 1 94.88 85 ARG A O 1
ATOM 685 N N . PRO A 1 86 ? 9.891 -6.25 -1.637 1 96 86 PRO A N 1
ATOM 686 C CA . PRO A 1 86 ? 9.297 -5.355 -0.64 1 96 86 PRO A CA 1
ATOM 687 C C . PRO A 1 86 ? 9.031 -6.051 0.693 1 96 86 PRO A C 1
ATOM 689 O O . PRO A 1 86 ? 8.656 -7.227 0.716 1 96 86 PRO A O 1
ATOM 692 N N . ASN A 1 87 ? 9.344 -5.293 1.774 1 97 87 ASN A N 1
ATOM 693 C CA . ASN A 1 87 ? 8.938 -5.707 3.115 1 97 87 ASN A CA 1
ATOM 694 C C . ASN A 1 87 ? 7.605 -5.09 3.518 1 97 87 ASN A C 1
ATOM 696 O O . ASN A 1 87 ? 7.57 -4.074 4.215 1 97 87 ASN A O 1
ATOM 700 N N . LEU A 1 88 ? 6.539 -5.773 3.154 1 98 88 LEU A N 1
ATOM 701 C CA . LEU A 1 88 ? 5.207 -5.199 3.289 1 98 88 LEU A CA 1
ATOM 702 C C . LEU A 1 88 ? 4.605 -5.531 4.648 1 98 88 LEU A C 1
ATOM 704 O O . LEU A 1 88 ? 4.688 -6.676 5.105 1 98 88 LEU A O 1
ATOM 708 N N . GLN A 1 89 ? 3.959 -4.496 5.223 1 98 89 GLN A N 1
ATOM 709 C CA . GLN A 1 89 ? 3.18 -4.688 6.441 1 98 89 GLN A CA 1
ATOM 710 C C . GLN A 1 89 ? 1.683 -4.582 6.16 1 98 89 GLN A C 1
ATOM 712 O O . GLN A 1 89 ? 1.275 -3.992 5.156 1 98 89 GLN A O 1
ATOM 717 N N . LYS A 1 90 ? 0.893 -5.246 6.992 1 96.88 90 LYS A N 1
ATOM 718 C CA . LYS A 1 90 ? -0.561 -5.168 6.879 1 96.88 90 LYS A CA 1
ATOM 719 C C . LYS A 1 90 ? -1.032 -3.719 6.828 1 96.88 90 LYS A C 1
ATOM 721 O O . LYS A 1 90 ? -0.547 -2.875 7.586 1 96.88 90 LYS A O 1
ATOM 726 N N . ASN A 1 91 ? -1.907 -3.482 5.75 1 92.75 91 ASN A N 1
ATOM 727 C CA . ASN A 1 91 ? -2.488 -2.145 5.68 1 92.75 91 ASN A CA 1
ATOM 728 C C . ASN A 1 91 ? -3.297 -1.816 6.93 1 92.75 91 ASN A C 1
ATOM 730 O O . ASN A 1 91 ? -4.008 -2.674 7.457 1 92.75 91 ASN A O 1
ATOM 734 N N . PHE A 1 92 ? -3.104 -0.555 7.332 1 81.62 92 PHE A N 1
ATOM 735 C CA . PHE A 1 92 ? -3.965 -0.098 8.414 1 81.62 92 PHE A CA 1
ATOM 736 C C . PHE A 1 92 ? -5.305 0.385 7.875 1 81.62 92 PHE A C 1
ATOM 738 O O . PHE A 1 92 ? -5.352 1.141 6.902 1 81.62 92 PHE A O 1
ATOM 745 N N . MET A 1 93 ? -6.25 -0.484 7.527 1 63.53 93 MET A N 1
ATOM 746 C CA . MET A 1 93 ? -7.527 0.02 7.031 1 63.53 93 MET A CA 1
ATOM 747 C C . MET A 1 93 ? -7.91 1.316 7.738 1 63.53 93 MET A C 1
ATOM 749 O O . MET A 1 93 ? -8.031 1.349 8.961 1 63.53 93 MET A O 1
ATOM 753 N N . LEU A 1 94 ? -7.414 2.34 7.066 1 47.47 94 LEU A N 1
ATOM 754 C CA . LEU A 1 94 ? -7.895 3.574 7.68 1 47.47 94 LEU A CA 1
ATOM 755 C C . LEU A 1 94 ? -9.328 3.865 7.262 1 47.47 94 LEU A C 1
ATOM 757 O O . LEU A 1 94 ? -9.766 3.459 6.184 1 47.47 94 LEU A O 1
ATOM 761 N N . MET B 1 1 ? -10.594 30.453 67.5 1 27.56 1 MET B N 1
ATOM 762 C CA . MET B 1 1 ? -11.062 29.094 67.312 1 27.56 1 MET B CA 1
ATOM 763 C C . MET B 1 1 ? -11.703 28.953 65.938 1 27.56 1 MET B C 1
ATOM 765 O O . MET B 1 1 ? -12.562 28.094 65.688 1 27.56 1 MET B O 1
ATOM 769 N N . TYR B 1 2 ? -11.195 29.734 64.875 1 29.59 2 TYR B N 1
ATOM 770 C CA . TYR B 1 2 ? -11.734 30.016 63.562 1 29.59 2 TYR B CA 1
ATOM 771 C C . TYR B 1 2 ? -11.883 28.734 62.75 1 29.59 2 TYR B C 1
ATOM 773 O O . TYR B 1 2 ? -11.062 27.828 62.875 1 29.59 2 TYR B O 1
ATOM 781 N N . ASN B 1 3 ? -13.188 28.328 62.438 1 26.39 3 ASN B N 1
ATOM 782 C CA . ASN B 1 3 ? -13.891 27.281 61.719 1 26.39 3 ASN B CA 1
ATOM 783 C C . ASN B 1 3 ? -13.281 27.078 60.344 1 26.39 3 ASN B C 1
ATOM 785 O O . ASN B 1 3 ? -13.188 28.016 59.531 1 26.39 3 ASN B O 1
ATOM 789 N N . SER B 1 4 ? -12.289 26.172 60.25 1 32.47 4 SER B N 1
ATOM 790 C CA . SER B 1 4 ? -11.492 25.594 59.188 1 32.47 4 SER B CA 1
ATOM 791 C C . SER B 1 4 ? -12.383 24.953 58.125 1 32.47 4 SER B C 1
ATOM 793 O O . SER B 1 4 ? -12.984 23.906 58.375 1 32.47 4 SER B O 1
ATOM 795 N N . GLN B 1 5 ? -13.375 25.844 57.625 1 26.47 5 GLN B N 1
ATOM 796 C CA . GLN B 1 5 ? -14.328 25.328 56.625 1 26.47 5 GLN B CA 1
ATOM 797 C C . GLN B 1 5 ? -13.617 24.547 55.531 1 26.47 5 GLN B C 1
ATOM 799 O O . GLN B 1 5 ? -12.742 25.094 54.844 1 26.47 5 GLN B O 1
ATOM 804 N N . THR B 1 6 ? -13.438 23.234 55.719 1 29.62 6 THR B N 1
ATOM 805 C CA . THR B 1 6 ? -12.922 22.156 54.906 1 29.62 6 THR B CA 1
ATOM 806 C C . THR B 1 6 ? -13.672 22.094 53.562 1 29.62 6 THR B C 1
ATOM 808 O O . THR B 1 6 ? -14.898 21.938 53.562 1 29.62 6 THR B O 1
ATOM 811 N N . VAL B 1 7 ? -13.516 23.109 52.719 1 28.23 7 VAL B N 1
ATOM 812 C CA . VAL B 1 7 ? -14.18 23.141 51.406 1 28.23 7 VAL B CA 1
ATOM 813 C C . VAL B 1 7 ? -14 21.781 50.719 1 28.23 7 VAL B C 1
ATOM 815 O O . VAL B 1 7 ? -12.875 21.328 50.5 1 28.23 7 VAL B O 1
ATOM 818 N N . ASN B 1 8 ? -14.758 20.75 51.156 1 23.06 8 ASN B N 1
ATOM 819 C CA . ASN B 1 8 ? -14.906 19.375 50.656 1 23.06 8 ASN B CA 1
ATOM 820 C C . ASN B 1 8 ? -15.234 19.344 49.188 1 23.06 8 ASN B C 1
ATOM 822 O O . ASN B 1 8 ? -15.672 18.312 48.656 1 23.06 8 ASN B O 1
ATOM 826 N N . SER B 1 9 ? -15.344 20.547 48.5 1 26.12 9 SER B N 1
ATOM 827 C CA . SER B 1 9 ? -16.203 20.375 47.344 1 26.12 9 SER B CA 1
ATOM 828 C C . SER B 1 9 ? -15.805 19.141 46.531 1 26.12 9 SER B C 1
ATOM 830 O O . SER B 1 9 ? -14.641 18.75 46.531 1 26.12 9 SER B O 1
ATOM 832 N N . LYS B 1 10 ? -16.828 18.422 46 1 25.11 10 LYS B N 1
ATOM 833 C CA . LYS B 1 10 ? -17.312 17.281 45.219 1 25.11 10 LYS B CA 1
ATOM 834 C C . LYS B 1 10 ? -16.562 17.172 43.875 1 25.11 10 LYS B C 1
ATOM 836 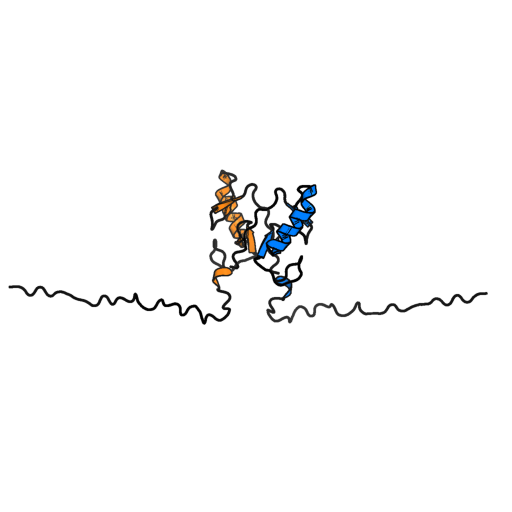O O . LYS B 1 10 ? -16.906 17.844 42.906 1 25.11 10 LYS B O 1
ATOM 841 N N . LEU B 1 11 ? -15.266 17.578 43.812 1 26.36 11 LEU B N 1
ATOM 842 C CA . LEU B 1 11 ? -14.773 17.391 42.469 1 26.36 11 LEU B CA 1
ATOM 843 C C . LEU B 1 11 ? -15.07 15.969 41.969 1 26.36 11 LEU B C 1
ATOM 845 O O . LEU B 1 11 ? -14.516 15 42.5 1 26.36 11 LEU B O 1
ATOM 849 N N . ASP B 1 12 ? -16.375 15.688 41.812 1 25.33 12 ASP B N 1
ATOM 850 C CA . ASP B 1 12 ? -16.969 14.469 41.281 1 25.33 12 ASP B CA 1
ATOM 851 C C . ASP B 1 12 ? -16.078 13.859 40.188 1 25.33 12 ASP B C 1
ATOM 853 O O . ASP B 1 12 ? -15.547 14.578 39.344 1 25.33 12 ASP B O 1
ATOM 857 N N . LEU B 1 13 ? -15.523 12.703 40.406 1 23.97 13 LEU B N 1
ATOM 858 C CA . LEU B 1 13 ? -14.789 11.578 39.844 1 23.97 13 LEU B CA 1
ATOM 859 C C . LEU B 1 13 ? -15.422 11.125 38.531 1 23.97 13 LEU B C 1
ATOM 861 O O . LEU B 1 13 ? -16.359 10.32 38.531 1 23.97 13 LEU B O 1
ATOM 865 N N . ARG B 1 14 ? -15.883 12.133 37.656 1 25.78 14 ARG B N 1
ATOM 866 C CA . ARG B 1 14 ? -16.391 11.68 36.375 1 25.78 14 ARG B CA 1
ATOM 867 C C . ARG B 1 14 ? -15.484 10.625 35.781 1 25.78 14 ARG B C 1
ATOM 869 O O . ARG B 1 14 ?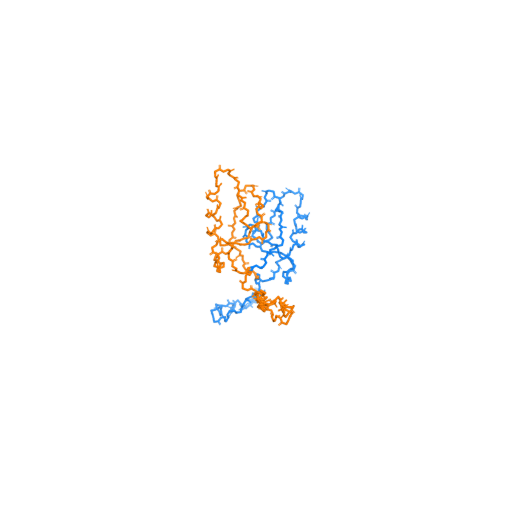 -14.734 10.906 34.844 1 25.78 14 ARG B O 1
ATOM 876 N N . THR B 1 15 ? -14.625 9.977 36.594 1 25.56 15 THR B N 1
ATOM 877 C CA . THR B 1 15 ? -13.766 8.969 36 1 25.56 15 THR B CA 1
ATOM 878 C C . THR B 1 15 ? -14.586 7.859 35.344 1 25.56 15 THR B C 1
ATOM 880 O O . THR B 1 15 ? -14.039 6.859 34.906 1 25.56 15 THR B O 1
ATOM 883 N N . SER B 1 16 ? -15.836 7.758 35.906 1 24.05 16 SER B N 1
ATOM 884 C CA . SER B 1 16 ? -16.391 6.414 35.781 1 24.05 16 SER B CA 1
ATOM 885 C C . SER B 1 16 ? -16.234 5.871 34.375 1 24.05 16 SER B C 1
ATOM 887 O O . SER B 1 16 ? -15.742 4.762 34.156 1 24.05 16 SER B O 1
ATOM 889 N N . ASP B 1 17 ? -17.406 5.953 33.562 1 25.5 17 ASP B N 1
ATOM 890 C CA . ASP B 1 17 ? -18.094 4.977 32.719 1 25.5 17 ASP B CA 1
ATOM 891 C C . ASP B 1 17 ? -17.406 4.852 31.359 1 25.5 17 ASP B C 1
ATOM 893 O O . ASP B 1 17 ? -17.906 5.371 30.359 1 25.5 17 ASP B O 1
ATOM 897 N N . ILE B 1 18 ? -16.203 5.273 31.188 1 29.08 18 ILE B N 1
ATOM 898 C CA . ILE B 1 18 ? -15.719 5.102 29.828 1 29.08 18 ILE B CA 1
ATOM 899 C C . ILE B 1 18 ? -15.82 3.633 29.422 1 29.08 18 ILE B C 1
ATOM 901 O O . ILE B 1 18 ? -14.852 2.877 29.562 1 29.08 18 ILE B O 1
ATOM 905 N N . GLN B 1 19 ? -16.656 2.936 30.141 1 23.27 19 GLN B N 1
ATOM 906 C CA . GLN B 1 19 ? -16.781 1.498 29.922 1 23.27 19 GLN B CA 1
ATOM 907 C C . GLN B 1 19 ? -16.828 1.172 28.422 1 23.27 19 GLN B C 1
ATOM 909 O O . GLN B 1 19 ? -17.188 2.023 27.609 1 23.27 19 GLN B O 1
ATOM 914 N N . CYS B 1 20 ? -16.672 -0.199 28.141 1 24.97 20 CYS B N 1
ATOM 915 C CA . CYS B 1 20 ? -16.484 -0.978 26.922 1 24.97 20 CYS B CA 1
ATOM 916 C C . CYS B 1 20 ? -17.75 -0.958 26.062 1 24.97 20 CYS B C 1
ATOM 918 O O . CYS B 1 20 ? -18.422 -1.976 25.922 1 24.97 20 CYS B O 1
ATOM 920 N N . GLU B 1 21 ? -18.734 -0.062 26.188 1 30.69 21 GLU B N 1
ATOM 921 C CA . GLU B 1 21 ? -19.875 0.156 25.312 1 30.69 21 GLU B CA 1
ATOM 922 C C . GLU B 1 21 ? -19.484 0.05 23.844 1 30.69 21 GLU B C 1
ATOM 924 O O . GLU B 1 21 ? -20.328 0.24 22.969 1 30.69 21 GLU B O 1
ATOM 929 N N . LYS B 1 22 ? -18.219 -0.059 23.594 1 27.91 22 LYS B N 1
ATOM 930 C CA . LYS B 1 22 ? -17.656 -0.106 22.25 1 27.91 22 LYS B CA 1
ATOM 931 C C . LYS B 1 22 ? -18.062 -1.393 21.531 1 27.91 22 LYS B C 1
ATOM 933 O O . LYS B 1 22 ? -17.734 -1.582 20.359 1 27.91 22 LYS B O 1
ATOM 938 N N . ALA B 1 23 ? -18.562 -2.504 21.984 1 29.69 23 ALA B N 1
ATOM 939 C CA . ALA B 1 23 ? -18.859 -3.805 21.391 1 29.69 23 ALA B CA 1
ATOM 940 C C . ALA B 1 23 ? -20.078 -3.725 20.484 1 29.69 23 ALA B C 1
ATOM 942 O O . ALA B 1 23 ? -20.234 -4.539 19.578 1 29.69 23 ALA B O 1
ATOM 943 N N . GLN B 1 24 ? -21.156 -3.197 20.906 1 31.2 24 GLN B N 1
ATOM 944 C CA . GLN B 1 24 ? -22.344 -3.17 20.078 1 31.2 24 GLN B CA 1
ATOM 945 C C . GLN B 1 24 ? -22.109 -2.371 18.797 1 31.2 24 GLN B C 1
ATOM 947 O O . GLN B 1 24 ? -23.016 -1.733 18.266 1 31.2 24 GLN B O 1
ATOM 952 N N . ARG B 1 25 ? -20.859 -1.799 18.578 1 30.66 25 ARG B N 1
ATOM 953 C CA . ARG B 1 25 ? -20.5 -0.996 17.406 1 30.66 25 ARG B CA 1
ATOM 954 C C . ARG B 1 25 ? -20.891 -1.708 16.125 1 30.66 25 ARG B C 1
ATOM 956 O O . ARG B 1 25 ? -20.438 -2.826 15.867 1 30.66 25 ARG B O 1
ATOM 963 N N . GLY B 1 26 ? -22.031 -1.751 15.625 1 34.31 26 GLY B N 1
ATOM 964 C CA . GLY B 1 26 ? -22.344 -2.041 14.234 1 34.31 26 GLY B CA 1
ATOM 965 C C . GLY B 1 26 ? -21.188 -1.743 13.289 1 34.31 26 GLY B C 1
ATOM 966 O O . GLY B 1 26 ? -20.25 -1.029 13.656 1 34.31 26 GLY B O 1
ATOM 967 N N . ASN B 1 27 ? -20.719 -2.594 12.242 1 35.56 27 ASN B N 1
ATOM 968 C CA . ASN B 1 27 ? -19.594 -2.328 11.359 1 35.56 27 ASN B CA 1
ATOM 969 C C . ASN B 1 27 ? -19.422 -0.834 11.094 1 35.56 27 ASN B C 1
ATOM 971 O O . ASN B 1 27 ? -19.938 -0.317 10.094 1 35.56 27 ASN B O 1
ATOM 975 N N . GLN B 1 28 ? -19.703 0.007 11.867 1 36.53 28 GLN B N 1
ATOM 976 C CA . GLN B 1 28 ? -19.297 1.392 11.656 1 36.53 28 GLN B CA 1
ATOM 977 C C . GLN B 1 28 ? -17.875 1.468 11.086 1 36.53 28 GLN B C 1
ATOM 979 O O . GLN B 1 28 ? -16.922 1.032 11.727 1 36.53 28 GLN B O 1
ATOM 984 N N . MET B 1 29 ? -17.547 1.166 9.867 1 39.38 29 MET B N 1
ATOM 985 C CA . MET B 1 29 ? -16.297 1.58 9.242 1 39.38 29 MET B CA 1
ATOM 986 C C . MET B 1 29 ? -15.688 2.77 9.977 1 39.38 29 MET B C 1
ATOM 988 O O . MET B 1 29 ? -16.328 3.816 10.109 1 39.38 29 MET B O 1
ATOM 992 N N . ASP B 1 30 ? -15.164 2.723 11.203 1 42.78 30 ASP B N 1
ATOM 993 C CA . ASP B 1 30 ? -14.492 3.777 11.953 1 42.78 30 ASP B CA 1
ATOM 994 C C . ASP B 1 30 ? -13.938 4.855 11.023 1 42.78 30 ASP B C 1
ATOM 996 O O . ASP B 1 30 ? -13.172 4.559 10.109 1 42.78 30 ASP B O 1
ATOM 1000 N N . SER B 1 31 ? -14.555 5.906 10.781 1 48.62 31 SER B N 1
ATOM 1001 C CA . SER B 1 31 ? -14.234 7.133 10.055 1 48.62 31 SER B CA 1
ATOM 1002 C C . SER B 1 31 ? -12.734 7.414 10.078 1 48.62 31 SER B C 1
ATOM 1004 O O . SER B 1 31 ? -12.195 7.996 9.141 1 48.62 31 SER B O 1
ATOM 1006 N N . GLY B 1 32 ? -12.094 7.016 11.141 1 53.12 32 GLY B N 1
ATOM 1007 C CA . GLY B 1 32 ? -10.688 7.352 11.312 1 53.12 32 GLY B CA 1
ATOM 1008 C C . GLY B 1 32 ? -9.773 6.57 10.391 1 53.12 32 GLY B C 1
ATOM 1009 O O . GLY B 1 32 ? -8.688 7.035 10.047 1 53.12 32 GLY B O 1
ATOM 1010 N N . LYS B 1 33 ? -10.211 5.477 9.891 1 67.81 33 LYS B N 1
ATOM 1011 C CA . LYS B 1 33 ? -9.367 4.633 9.039 1 67.81 33 LYS B CA 1
ATOM 1012 C C . LYS B 1 33 ? -9.344 5.148 7.605 1 67.81 33 LYS B C 1
ATOM 1014 O O . LYS B 1 33 ? -8.453 4.797 6.832 1 67.81 33 LYS B O 1
ATOM 1019 N N . LEU B 1 34 ? -10.039 6.195 7.477 1 85.25 34 LEU B N 1
ATOM 1020 C CA . LEU B 1 34 ? -10.117 6.691 6.109 1 85.25 34 LEU B CA 1
ATOM 1021 C C . LEU B 1 34 ? -9.586 8.117 6.016 1 85.25 34 LEU B C 1
ATOM 1023 O O . LEU B 1 34 ? -9.672 8.75 4.961 1 85.25 34 LEU B O 1
ATOM 1027 N N . SER B 1 35 ? -8.984 8.562 7.07 1 91.38 35 SER B N 1
ATOM 1028 C CA . SER B 1 35 ? -8.445 9.922 7.051 1 91.38 35 SER B CA 1
ATOM 1029 C C . SER B 1 35 ? -6.934 9.914 6.859 1 91.38 35 SER B C 1
ATOM 1031 O O . SER B 1 35 ? -6.238 9.031 7.363 1 91.38 35 SER B O 1
ATOM 1033 N N . CYS B 1 36 ? -6.469 10.906 6.184 1 95.44 36 CYS B N 1
ATOM 1034 C CA . CYS B 1 36 ? -5.039 11.156 6.027 1 95.44 36 CYS B CA 1
ATOM 1035 C C . CYS B 1 36 ? -4.445 11.734 7.305 1 95.44 36 CYS B C 1
ATOM 1037 O O . CYS B 1 36 ? -4.906 12.766 7.797 1 95.44 36 CYS B O 1
ATOM 1039 N N . SER B 1 37 ? -3.398 11.172 7.809 1 95.81 37 SER B N 1
ATOM 1040 C CA . SER B 1 37 ? -2.807 11.625 9.062 1 95.81 37 SER B CA 1
ATOM 1041 C C . SER B 1 37 ? -2.045 12.93 8.867 1 95.81 37 SER B C 1
ATOM 1043 O O . SER B 1 37 ? -1.668 13.586 9.844 1 95.81 37 SER B O 1
ATOM 1045 N N . ILE B 1 38 ? -1.765 13.312 7.648 1 96.62 38 ILE B N 1
ATOM 1046 C CA . ILE B 1 38 ? -1.002 14.523 7.379 1 96.62 38 ILE B CA 1
ATOM 1047 C C . ILE B 1 38 ? -1.946 15.727 7.312 1 96.62 38 ILE B C 1
ATOM 1049 O O . ILE B 1 38 ? -1.754 16.719 8.016 1 96.62 38 ILE B O 1
ATOM 1053 N N . CYS B 1 39 ? -2.965 15.625 6.504 1 97.69 39 CYS B N 1
ATOM 1054 C CA . CYS B 1 39 ? -3.854 16.766 6.324 1 97.69 39 CYS B CA 1
ATOM 1055 C C . CYS B 1 39 ? -5.09 16.641 7.211 1 97.69 39 CYS B C 1
ATOM 1057 O O . CYS B 1 39 ? -5.84 17.609 7.375 1 97.69 39 CYS B O 1
ATOM 1059 N N . LEU B 1 40 ? -5.359 15.508 7.719 1 95.81 40 LEU B N 1
ATOM 1060 C CA . LEU B 1 40 ? -6.438 15.195 8.648 1 95.81 40 LEU B CA 1
ATOM 1061 C C . LEU B 1 40 ? -7.793 15.219 7.941 1 95.81 40 LEU B C 1
ATOM 1063 O O . LEU B 1 40 ? -8.836 15.227 8.594 1 95.81 40 LEU B O 1
ATOM 1067 N N . ASP B 1 41 ? -7.859 15.172 6.656 1 95.81 41 ASP B N 1
ATOM 1068 C CA . ASP B 1 41 ? -9.062 15.039 5.848 1 95.81 41 ASP B CA 1
ATOM 1069 C C . ASP B 1 41 ? -9.234 13.602 5.348 1 95.81 41 ASP B C 1
ATOM 1071 O O . ASP B 1 41 ? -8.375 12.75 5.582 1 95.81 41 ASP B O 1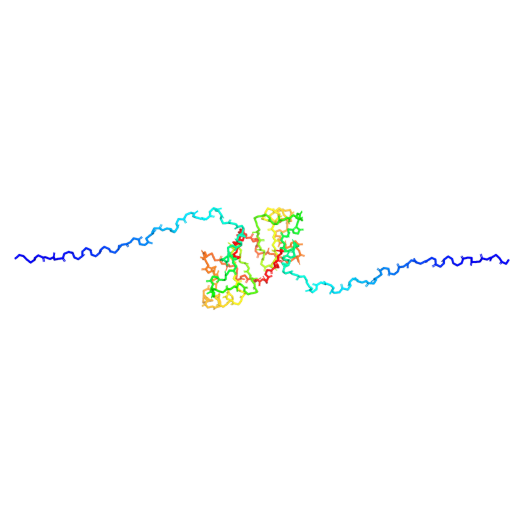
ATOM 1075 N N . LEU B 1 42 ? -10.453 13.383 4.684 1 93.88 42 LEU B N 1
ATOM 1076 C CA . LEU B 1 42 ? -10.648 12.109 3.994 1 93.88 42 LEU B CA 1
ATOM 1077 C C . LEU B 1 42 ? -9.586 11.906 2.92 1 93.88 42 LEU B C 1
ATOM 1079 O O . LEU B 1 42 ? -9.258 12.836 2.178 1 93.88 42 LEU B O 1
ATOM 1083 N N . LEU B 1 43 ? -9.047 10.68 2.844 1 93.12 43 LEU B N 1
ATOM 1084 C CA . LEU B 1 43 ? -7.988 10.352 1.894 1 93.12 43 LEU B CA 1
ATOM 1085 C C . LEU B 1 43 ? -8.391 10.75 0.477 1 93.12 43 LEU B C 1
ATOM 1087 O O . LEU B 1 43 ? -9.5 10.453 0.035 1 93.12 43 LEU B O 1
ATOM 1091 N N . LYS B 1 44 ? -7.52 11.516 -0.183 1 94.81 44 LYS B N 1
ATOM 1092 C CA . LYS B 1 44 ? -7.645 11.852 -1.597 1 94.81 44 LYS B CA 1
ATOM 1093 C C . LYS B 1 44 ? -6.531 11.211 -2.42 1 94.81 44 LYS B C 1
ATOM 1095 O O . LYS B 1 44 ? -5.348 11.43 -2.145 1 94.81 44 LYS B O 1
ATOM 1100 N N . ASP B 1 45 ? -6.965 10.398 -3.469 1 95.56 45 ASP B N 1
ATOM 1101 C CA . ASP B 1 45 ? -5.996 9.641 -4.254 1 95.56 45 ASP B CA 1
ATOM 1102 C C . ASP B 1 45 ? -5.039 8.875 -3.348 1 95.56 45 ASP B C 1
ATOM 1104 O O . ASP B 1 45 ? -3.826 9.086 -3.389 1 95.56 45 ASP B O 1
ATOM 1108 N N . PRO B 1 46 ? -5.535 7.965 -2.596 1 95.5 46 PRO B N 1
ATOM 1109 C CA . PRO B 1 46 ? -4.75 7.336 -1.531 1 95.5 46 PRO B CA 1
ATOM 1110 C C . PRO B 1 46 ? -3.59 6.5 -2.068 1 95.5 46 PRO B C 1
ATOM 1112 O O . PRO B 1 46 ? -3.725 5.844 -3.104 1 95.5 46 PRO B O 1
ATOM 1115 N N . VAL B 1 47 ? -2.457 6.617 -1.428 1 96.75 47 VAL B N 1
ATOM 1116 C CA . VAL B 1 47 ? -1.3 5.75 -1.622 1 96.75 47 VAL B CA 1
ATOM 1117 C C . VAL B 1 47 ? -0.915 5.098 -0.296 1 96.75 47 VAL B C 1
ATOM 1119 O O . VAL B 1 47 ? -1.236 5.617 0.775 1 96.75 47 VAL B O 1
ATOM 1122 N N . THR B 1 48 ? -0.29 3.881 -0.393 1 95.88 48 THR B N 1
ATOM 1123 C CA . THR B 1 48 ? 0.097 3.141 0.802 1 95.88 48 THR B CA 1
ATOM 1124 C C . THR B 1 48 ? 1.593 2.838 0.791 1 95.88 48 THR B C 1
ATOM 1126 O O . THR B 1 48 ? 2.141 2.432 -0.236 1 95.88 48 THR B O 1
ATOM 1129 N N . THR B 1 49 ? 2.236 3.146 1.896 1 97.25 49 THR B N 1
ATOM 1130 C CA . THR B 1 49 ? 3.643 2.801 2.066 1 97.25 49 THR B CA 1
ATOM 1131 C C . THR B 1 49 ? 3.793 1.355 2.531 1 97.25 49 THR B C 1
ATOM 1133 O O . THR B 1 49 ? 2.822 0.735 2.969 1 97.25 49 THR B O 1
ATOM 1136 N N . SER B 1 50 ? 5.039 0.842 2.344 1 97.44 50 SER B N 1
ATOM 1137 C CA . SER B 1 50 ? 5.27 -0.566 2.648 1 97.44 50 SER B CA 1
ATOM 1138 C C . SER B 1 50 ? 5.055 -0.853 4.133 1 97.44 50 SER B C 1
ATOM 1140 O O . SER B 1 50 ? 4.855 -2.004 4.523 1 97.44 50 SER B O 1
ATOM 1142 N N . CYS B 1 51 ? 5.086 0.162 4.949 1 97.88 51 CYS B N 1
ATOM 1143 C CA . CYS B 1 51 ? 4.852 -0.032 6.375 1 97.88 51 CYS B CA 1
ATOM 1144 C C . CYS B 1 51 ? 3.359 -0.148 6.672 1 97.88 51 CYS B C 1
ATOM 1146 O O . CYS B 1 51 ? 2.963 -0.331 7.82 1 97.88 51 CYS B O 1
ATOM 1148 N N . GLY B 1 52 ? 2.51 0.026 5.68 1 96.5 52 GLY B N 1
ATOM 1149 C CA . GLY B 1 52 ? 1.086 -0.228 5.82 1 96.5 52 GLY B CA 1
ATOM 1150 C C . GLY B 1 52 ? 0.277 1.031 6.07 1 96.5 52 GLY B C 1
ATOM 1151 O O . GLY B 1 52 ? -0.952 0.98 6.152 1 96.5 52 GLY B O 1
ATOM 1152 N N . HIS B 1 53 ? 0.871 2.203 6.145 1 96.5 53 HIS B N 1
ATOM 1153 C CA . HIS B 1 53 ? 0.155 3.457 6.355 1 96.5 53 HIS B CA 1
ATOM 1154 C C . HIS B 1 53 ? -0.198 4.121 5.027 1 96.5 53 HIS B C 1
ATOM 1156 O O . HIS B 1 53 ? 0.605 4.113 4.094 1 96.5 53 HIS B O 1
ATOM 1162 N N . SER B 1 54 ? -1.425 4.715 4.98 1 95.44 54 SER B N 1
ATOM 1163 C CA . SER B 1 54 ? -1.901 5.355 3.762 1 95.44 54 SER B CA 1
ATOM 1164 C C . SER B 1 54 ? -1.998 6.867 3.938 1 95.44 54 SER B C 1
ATOM 1166 O O . SER B 1 54 ? -2.252 7.355 5.039 1 95.44 54 SER B O 1
ATOM 1168 N N . TYR B 1 55 ? -1.837 7.551 2.877 1 96.06 55 TYR B N 1
ATOM 1169 C CA . TYR B 1 55 ? -1.872 9.008 2.797 1 96.06 55 TYR B CA 1
ATOM 1170 C C . TYR B 1 55 ? -2.469 9.461 1.47 1 96.06 55 TYR B C 1
ATOM 1172 O O . TYR B 1 55 ? -2.516 8.695 0.506 1 96.06 55 TYR B O 1
ATOM 1180 N N . CYS B 1 56 ? -2.936 10.734 1.497 1 97.31 56 CYS B N 1
ATOM 1181 C CA . CYS B 1 56 ? -3.113 11.352 0.187 1 97.31 56 CYS B CA 1
ATOM 1182 C C . CYS B 1 56 ? -1.81 11.336 -0.602 1 97.31 56 CYS B C 1
ATOM 1184 O O . CYS B 1 56 ? -0.735 11.555 -0.036 1 97.31 56 CYS B O 1
ATOM 1186 N N . MET B 1 57 ? -1.968 11.172 -1.875 1 98.25 57 MET B N 1
ATOM 1187 C CA . MET B 1 57 ? -0.781 11.18 -2.727 1 98.25 57 MET B CA 1
ATOM 1188 C C . MET B 1 57 ? -0.011 12.484 -2.578 1 98.25 57 MET B C 1
ATOM 1190 O O . MET B 1 57 ? 1.194 12.477 -2.32 1 98.25 57 MET B O 1
ATOM 1194 N N . ASN B 1 58 ? -0.701 13.562 -2.652 1 98.62 58 ASN B N 1
ATOM 1195 C CA . ASN B 1 58 ? -0.017 14.852 -2.625 1 98.62 58 ASN B CA 1
ATOM 1196 C C . ASN B 1 58 ? 0.538 15.156 -1.236 1 98.62 58 ASN B C 1
ATOM 1198 O O . ASN B 1 58 ? 1.592 15.781 -1.11 1 98.62 58 ASN B O 1
ATOM 1202 N N . CYS B 1 59 ? -0.105 14.773 -0.186 1 98.12 59 CYS B N 1
ATOM 1203 C CA . CYS B 1 59 ? 0.376 15.016 1.17 1 98.12 59 CYS B CA 1
ATOM 1204 C C . CYS B 1 59 ? 1.711 14.32 1.406 1 98.12 59 CYS B C 1
ATOM 1206 O O . CYS B 1 59 ? 2.648 14.93 1.928 1 98.12 59 CYS B O 1
ATOM 1208 N N . ILE B 1 60 ? 1.817 13.07 1.034 1 97.56 60 ILE B N 1
ATOM 1209 C CA . ILE B 1 60 ? 3.045 12.328 1.311 1 97.56 60 ILE B CA 1
ATOM 1210 C C . ILE B 1 60 ? 4.16 12.828 0.395 1 97.56 60 ILE B C 1
ATOM 1212 O O . ILE B 1 60 ? 5.324 12.883 0.8 1 97.56 60 ILE B O 1
ATOM 1216 N N . LYS B 1 61 ? 3.832 13.133 -0.801 1 97.56 61 LYS B N 1
ATOM 1217 C CA . LYS B 1 61 ? 4.832 13.719 -1.688 1 97.56 61 LYS B CA 1
ATOM 1218 C C . LYS B 1 61 ? 5.398 15.008 -1.104 1 97.56 61 LYS B C 1
ATOM 1220 O O . LYS B 1 61 ? 6.613 15.203 -1.06 1 97.56 61 LYS B O 1
ATOM 1225 N N . ASP B 1 62 ? 4.547 15.883 -0.672 1 96.56 62 ASP B N 1
ATOM 1226 C CA . ASP B 1 62 ? 4.965 17.141 -0.075 1 96.56 62 ASP B CA 1
ATOM 1227 C C . ASP B 1 62 ? 5.809 16.906 1.176 1 96.56 62 ASP B C 1
ATOM 1229 O O . ASP B 1 62 ? 6.828 17.578 1.376 1 96.56 62 ASP B O 1
ATOM 1233 N N . HIS B 1 63 ? 5.352 16.016 2.027 1 95.75 63 HIS B N 1
ATOM 1234 C CA . HIS B 1 63 ? 6.074 15.664 3.244 1 95.75 63 HIS B CA 1
ATOM 1235 C C . HIS B 1 63 ? 7.5 15.227 2.934 1 95.75 63 HIS B C 1
ATOM 1237 O O . HIS B 1 63 ? 8.453 15.711 3.549 1 95.75 63 HIS B O 1
ATOM 1243 N N . TRP B 1 64 ? 7.695 14.375 1.987 1 96.5 64 TRP B N 1
ATOM 1244 C CA . TRP B 1 64 ? 9.008 13.859 1.621 1 96.5 64 TRP B CA 1
ATOM 1245 C C . TRP B 1 64 ? 9.852 14.938 0.945 1 96.5 64 TRP B C 1
ATOM 1247 O O . TRP B 1 64 ? 11.07 14.977 1.112 1 96.5 64 TRP B O 1
ATOM 1257 N N . ASP B 1 65 ? 9.242 15.773 0.136 1 94.31 65 ASP B N 1
ATOM 1258 C CA . ASP B 1 65 ? 9.969 16.844 -0.527 1 94.31 65 ASP B CA 1
ATOM 1259 C C . ASP B 1 65 ? 10.523 17.844 0.49 1 94.31 65 ASP B C 1
ATOM 1261 O O . ASP B 1 65 ? 11.602 18.406 0.287 1 94.31 65 ASP B O 1
ATOM 1265 N N . GLU B 1 66 ? 9.836 18.016 1.557 1 90.5 66 GLU B N 1
ATOM 1266 C CA . GLU B 1 66 ? 10.273 18.906 2.619 1 90.5 66 GLU B CA 1
ATOM 1267 C C . GLU B 1 66 ? 11.438 18.312 3.406 1 90.5 66 GLU B C 1
ATOM 1269 O O . GLU B 1 66 ? 12.32 19.047 3.859 1 90.5 66 GLU B O 1
ATOM 1274 N N . GLU B 1 67 ? 11.445 17 3.529 1 81.38 67 GLU B N 1
ATOM 1275 C CA . GLU B 1 67 ? 12.469 16.297 4.305 1 81.38 67 GLU B CA 1
ATOM 1276 C C . GLU B 1 67 ? 13.703 16.016 3.457 1 81.38 67 GLU B C 1
ATOM 1278 O O . GLU B 1 67 ? 14.711 15.516 3.967 1 81.38 67 GLU B O 1
ATOM 1283 N N . HIS B 1 68 ? 13.781 16.25 2.221 1 72.81 68 HIS B N 1
ATOM 1284 C CA . HIS B 1 68 ? 14.688 15.836 1.151 1 72.81 68 HIS B CA 1
ATOM 1285 C C . HIS B 1 68 ? 16.141 16.141 1.509 1 72.81 68 HIS B C 1
ATOM 1287 O O . HIS B 1 68 ? 17.062 15.5 0.997 1 72.81 68 HIS B O 1
ATOM 1293 N N . GLN B 1 69 ? 16.422 17.078 2.395 1 70.44 69 GLN B N 1
ATOM 1294 C CA . GLN B 1 69 ? 17.828 17.438 2.604 1 70.44 69 GLN B CA 1
ATOM 1295 C C . GLN B 1 69 ? 18.672 16.203 2.893 1 70.44 69 GLN B C 1
ATOM 1297 O O . GLN B 1 69 ? 19.844 16.141 2.504 1 70.44 69 GLN B O 1
ATOM 1302 N N . ARG B 1 70 ? 18.156 15.164 3.453 1 71.25 70 ARG B N 1
ATOM 1303 C CA . ARG B 1 70 ? 18.922 13.992 3.857 1 71.25 70 ARG B CA 1
ATOM 1304 C C . ARG B 1 70 ? 18.641 12.812 2.93 1 71.25 70 ARG B C 1
ATOM 1306 O O . ARG B 1 70 ? 19.281 11.766 3.049 1 71.25 70 ARG B O 1
ATOM 1313 N N . LYS B 1 71 ? 17.812 12.906 1.916 1 81.75 71 LYS B N 1
ATOM 1314 C CA . LYS B 1 71 ? 17.438 11.82 1.011 1 81.75 71 LYS B CA 1
ATOM 1315 C C . LYS B 1 71 ? 16.859 10.641 1.778 1 81.75 71 LYS B C 1
ATOM 1317 O O . LYS B 1 71 ? 17.125 9.484 1.439 1 81.75 71 LYS B O 1
ATOM 1322 N N . ILE B 1 72 ? 16.5 11.016 3.039 1 83.25 72 ILE B N 1
ATOM 1323 C CA . ILE B 1 72 ? 15.82 10.016 3.852 1 83.25 72 ILE B CA 1
ATOM 1324 C C . ILE B 1 72 ? 14.312 10.281 3.832 1 83.25 72 ILE B C 1
ATOM 1326 O O . ILE B 1 72 ? 13.867 11.391 4.125 1 83.25 72 ILE B O 1
ATOM 1330 N N . TYR B 1 73 ? 13.523 9.367 3.346 1 94.56 73 TYR B N 1
ATOM 1331 C CA . TYR B 1 73 ? 12.07 9.422 3.273 1 94.56 73 TYR B CA 1
ATOM 1332 C C . TYR B 1 73 ? 11.438 8.508 4.316 1 94.56 73 TYR B C 1
ATOM 1334 O O . TYR B 1 73 ? 11.719 7.309 4.352 1 94.56 73 TYR B O 1
ATOM 1342 N N . SER B 1 74 ? 10.688 9.164 5.242 1 95.44 74 SER B N 1
ATOM 1343 C CA . SER B 1 74 ? 10.141 8.359 6.332 1 95.44 74 SER B CA 1
ATOM 1344 C C . SER B 1 74 ? 8.617 8.445 6.367 1 95.44 74 SER B C 1
ATOM 1346 O O . SER B 1 74 ? 8.031 9.391 5.852 1 95.44 74 SER B O 1
ATOM 1348 N N . CY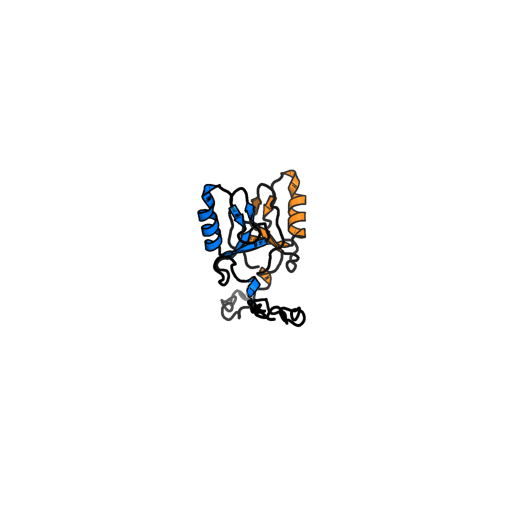S B 1 75 ? 8.07 7.316 6.848 1 96.69 75 CYS B N 1
ATOM 1349 C CA . CYS B 1 75 ? 6.637 7.34 7.105 1 96.69 75 CYS B CA 1
ATOM 1350 C C . CYS B 1 75 ? 6.285 8.414 8.133 1 96.69 75 CYS B C 1
ATOM 1352 O O . CYS B 1 75 ? 6.902 8.484 9.195 1 96.69 75 CYS B O 1
ATOM 1354 N N . HIS B 1 76 ? 5.227 9.133 7.883 1 96.38 76 HIS B N 1
ATOM 1355 C CA . HIS B 1 76 ? 4.812 10.219 8.766 1 96.38 76 HIS B CA 1
ATOM 1356 C C . HIS B 1 76 ? 4.316 9.68 10.102 1 96.38 76 HIS B C 1
ATOM 1358 O O . HIS B 1 76 ? 4.52 10.305 11.141 1 96.38 76 HIS B O 1
ATOM 1364 N N . GLN B 1 77 ? 3.779 8.477 10 1 95.56 77 GLN B N 1
ATOM 1365 C CA . GLN B 1 77 ? 3.105 7.941 11.18 1 95.56 77 GLN B CA 1
ATOM 1366 C C . GLN B 1 77 ? 4.062 7.102 12.023 1 95.56 77 GLN B C 1
ATOM 1368 O O . GLN B 1 77 ? 4.219 7.348 13.227 1 95.56 77 GLN B O 1
ATOM 1373 N N . CYS B 1 78 ? 4.754 6.109 11.57 1 96.12 78 CYS B N 1
ATOM 1374 C CA . CYS B 1 78 ? 5.562 5.18 12.344 1 96.12 78 CYS B CA 1
ATOM 1375 C C . CYS B 1 78 ? 7.047 5.488 12.195 1 96.12 78 CYS B C 1
ATOM 1377 O O . CYS B 1 78 ? 7.883 4.898 12.875 1 96.12 78 CYS B O 1
ATOM 1379 N N . ARG B 1 79 ? 7.461 6.293 11.266 1 96.12 79 ARG B N 1
ATOM 1380 C CA . ARG B 1 79 ? 8.797 6.848 11.055 1 96.12 79 ARG B CA 1
ATOM 1381 C C . ARG B 1 79 ? 9.711 5.832 10.375 1 96.12 79 ARG B C 1
ATOM 1383 O O . ARG B 1 79 ? 10.93 6.02 10.336 1 96.12 79 ARG B O 1
ATOM 1390 N N . LYS B 1 80 ? 9.211 4.742 9.914 1 96.44 80 LYS B N 1
ATOM 1391 C CA . LYS B 1 80 ? 10.023 3.846 9.094 1 96.44 80 LYS B CA 1
ATOM 1392 C C . LYS B 1 80 ? 10.656 4.594 7.922 1 96.44 80 LYS B C 1
ATOM 1394 O O . LYS B 1 80 ? 10 5.41 7.273 1 96.44 80 LYS B O 1
ATOM 1399 N N . GLU B 1 81 ? 11.922 4.266 7.684 1 94.94 81 GLU B N 1
ATOM 1400 C CA . GLU B 1 81 ? 12.641 4.898 6.578 1 94.94 81 GLU B CA 1
ATOM 1401 C C . G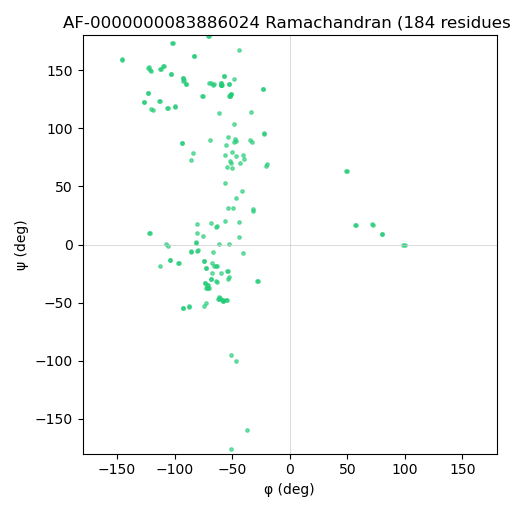LU B 1 81 ? 12.531 4.07 5.301 1 94.94 81 GLU B C 1
ATOM 1403 O O . GLU B 1 81 ? 12.531 2.838 5.355 1 94.94 81 GLU B O 1
ATOM 1408 N N . PHE B 1 82 ? 12.438 4.805 4.215 1 93.94 82 PHE B N 1
ATOM 1409 C CA . PHE B 1 82 ? 12.375 4.195 2.891 1 93.94 82 PHE B CA 1
ATOM 1410 C C . PHE B 1 82 ? 13.539 4.66 2.025 1 93.94 82 PHE B C 1
ATOM 1412 O O . PHE B 1 82 ? 13.672 5.852 1.747 1 93.94 82 PHE B O 1
ATOM 1419 N N . ILE B 1 83 ? 14.344 3.723 1.67 1 90.69 83 ILE B N 1
ATOM 1420 C CA . ILE B 1 83 ? 15.461 4 0.778 1 90.69 83 ILE B CA 1
ATOM 1421 C C . ILE B 1 83 ? 15.43 3.041 -0.408 1 90.69 83 ILE B C 1
ATOM 1423 O O . ILE B 1 83 ? 15.531 1.824 -0.231 1 90.69 83 ILE B O 1
ATOM 1427 N N . PRO B 1 84 ? 15.375 3.404 -1.657 1 91.31 84 PRO B N 1
ATOM 1428 C CA . PRO B 1 84 ? 15.164 4.777 -2.123 1 91.31 84 PRO B CA 1
ATOM 1429 C C . PRO B 1 84 ? 13.734 5.262 -1.872 1 91.31 84 PRO B C 1
ATOM 1431 O O . PRO B 1 84 ? 12.922 4.535 -1.303 1 91.31 84 PRO B O 1
ATOM 1434 N N . ARG B 1 85 ? 13.422 6.574 -2.262 1 94.88 85 ARG B N 1
ATOM 1435 C CA . ARG B 1 85 ? 12.07 7.113 -2.227 1 94.88 85 ARG B CA 1
ATOM 1436 C C . ARG B 1 85 ? 11.094 6.195 -2.959 1 94.88 85 ARG B C 1
ATOM 1438 O O . ARG B 1 85 ? 11.312 5.848 -4.121 1 94.88 85 ARG B O 1
ATOM 1445 N N . PRO B 1 86 ? 10.047 5.875 -2.273 1 95.94 86 PRO B N 1
ATOM 1446 C CA . PRO B 1 86 ? 9.086 5.016 -2.973 1 95.94 86 PRO B CA 1
ATOM 1447 C C . PRO B 1 86 ? 8.383 5.73 -4.121 1 95.94 86 PRO B C 1
ATOM 1449 O O . PRO B 1 86 ? 8.07 6.922 -4.016 1 95.94 86 PRO B O 1
ATOM 1452 N N . ASN B 1 87 ? 8.234 4.965 -5.238 1 97.06 87 ASN B N 1
ATOM 1453 C CA . ASN B 1 87 ? 7.391 5.406 -6.34 1 97.06 87 ASN B CA 1
ATOM 1454 C C . ASN B 1 87 ? 5.977 4.848 -6.219 1 97.06 87 ASN B C 1
ATOM 1456 O O . ASN B 1 87 ? 5.645 3.842 -6.848 1 97.06 87 ASN B O 1
ATOM 1460 N N . LEU B 1 88 ? 5.156 5.57 -5.496 1 97.94 88 LEU B N 1
ATOM 1461 C CA . LEU B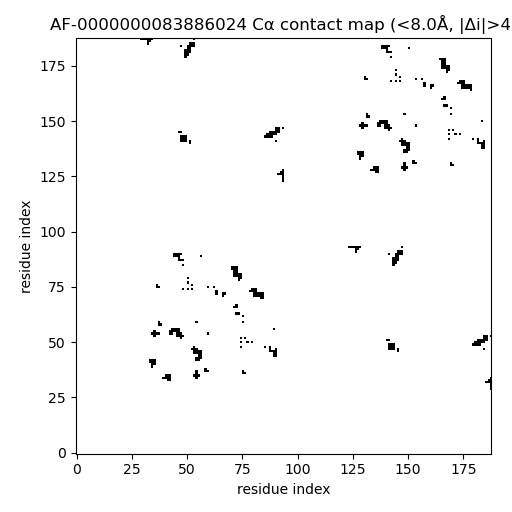 1 88 ? 3.842 5.059 -5.129 1 97.94 88 LEU B CA 1
ATOM 1462 C C . LEU B 1 88 ? 2.803 5.426 -6.184 1 97.94 88 LEU B C 1
ATOM 1464 O O . LEU B 1 88 ? 2.76 6.566 -6.645 1 97.94 88 LEU B O 1
ATOM 1468 N N . GLN B 1 89 ? 1.936 4.414 -6.461 1 98 89 GLN B N 1
ATOM 1469 C CA . GLN B 1 89 ? 0.775 4.648 -7.316 1 98 89 GLN B CA 1
ATOM 1470 C C . GLN B 1 89 ? -0.519 4.602 -6.508 1 98 89 GLN B C 1
ATOM 1472 O O . GLN B 1 89 ? -0.561 4.016 -5.426 1 98 89 GLN B O 1
ATOM 1477 N N . LYS B 1 90 ? -1.518 5.305 -7.012 1 96.88 90 LYS B N 1
ATOM 1478 C CA . LYS B 1 90 ? -2.834 5.289 -6.379 1 96.88 90 LYS B CA 1
ATOM 1479 C C . LYS B 1 90 ? -3.314 3.861 -6.145 1 96.88 90 LYS B C 1
ATOM 1481 O O . LYS B 1 90 ? -3.174 3.002 -7.016 1 96.88 90 LYS B O 1
ATOM 1486 N N . ASN B 1 91 ? -3.738 3.652 -4.836 1 92.81 91 ASN B N 1
ATOM 1487 C CA . ASN B 1 91 ? -4.309 2.34 -4.543 1 92.81 91 ASN B CA 1
ATOM 1488 C C . ASN B 1 91 ? -5.531 2.055 -5.41 1 92.81 91 ASN B C 1
ATOM 1490 O O . ASN B 1 91 ? -6.352 2.945 -5.645 1 92.81 91 ASN B O 1
ATOM 1494 N N . PHE B 1 92 ? -5.551 0.781 -5.859 1 81.88 92 PHE B N 1
ATOM 1495 C CA . PHE B 1 92 ? -6.766 0.362 -6.551 1 81.88 92 PHE B CA 1
ATOM 1496 C C . PHE B 1 92 ? -7.816 -0.119 -5.559 1 81.88 92 PHE B C 1
ATOM 1498 O O . PHE B 1 92 ? -7.52 -0.93 -4.676 1 81.88 92 PHE B O 1
ATOM 1505 N N . MET B 1 93 ? -8.469 0.731 -4.781 1 64.19 93 MET B N 1
ATOM 1506 C CA . MET B 1 93 ? -9.469 0.217 -3.848 1 64.19 93 MET B CA 1
ATOM 1507 C C . MET B 1 93 ? -10.172 -1.009 -4.422 1 64.19 93 MET B C 1
ATOM 1509 O O . MET B 1 93 ? -10.805 -0.928 -5.477 1 64.19 93 MET B O 1
ATOM 1513 N N . LEU B 1 94 ? -9.516 -2.098 -4.113 1 48.25 94 LEU B N 1
ATOM 1514 C CA . LEU B 1 94 ? -10.242 -3.281 -4.555 1 48.25 94 LEU B CA 1
ATOM 1515 C C . LEU B 1 94 ? -11.406 -3.586 -3.617 1 48.25 94 LEU B C 1
ATOM 1517 O O . LEU B 1 94 ? -11.359 -3.248 -2.432 1 48.25 94 LEU B O 1
#

Solvent-accessible surface are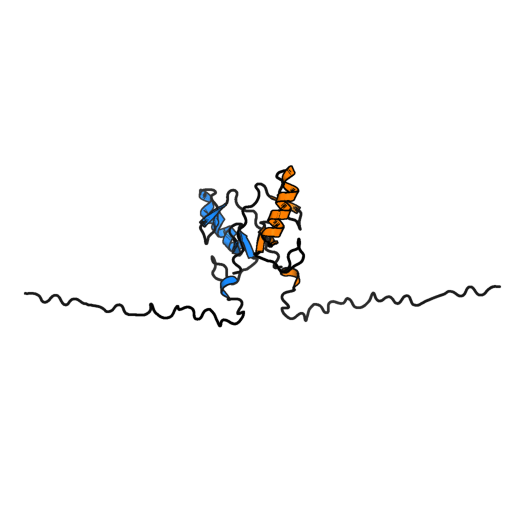a (backbone atoms only — not comparable to full-atom values): 11724 Å² total; per-residue (Å²): 136,84,82,74,78,76,78,72,74,74,81,76,69,88,77,63,84,79,62,78,80,68,73,81,60,61,92,60,77,60,70,69,20,40,36,11,82,82,82,68,41,72,52,50,66,38,24,47,45,44,77,11,52,56,30,21,44,66,56,52,52,51,54,39,63,72,46,41,90,72,70,54,31,55,42,89,84,84,56,52,75,35,83,69,75,80,74,66,30,57,47,55,81,56,134,83,80,77,77,73,80,66,76,75,78,72,73,82,69,66,80,80,59,83,75,69,73,82,58,60,91,62,76,61,70,71,23,41,36,12,83,82,83,67,42,72,51,50,64,36,24,47,43,45,77,13,53,54,29,21,44,66,56,51,51,51,54,39,63,70,44,40,90,71,72,54,31,55,41,90,83,84,54,53,75,35,82,68,74,79,75,68,29,57,48,55,81,51

Foldseek 3Di:
DDPPPPPPPCPDDPPPDPDPPVPVPDPPVPPQLQAAPQVRHGADLWWADPVGDIHHPVRQVVVQVVVPPVCWRADPPPGDTDPHDDPTHRDPPD/DDDPPPCPDCPPCVVPDPDPPVVVPDPPVPPQQQAAPQVRHGADLWWADPVGDIHHPVRQVVVCVVVPPVCWRADPPPGDTDPHDDPIHRDPPD

Secondary structure (DSSP, 8-state):
-------------TTS---STTTT--S---GGGGB-TTT-SBPSSEEE-TTS-EEEHHHHHHHHHHHGGGS-EE-TTT--EESS----------/-------------TTS---SGGGG--S---GGGGB-TTT-SBPSSEEE-TTS-EEEHHHHHHHHHHHGGGS-EE-TTT--EESS----------